Protein AF-A0A931LKS4-F1 (afdb_monomer)

Nearest PDB structures (foldseek):
  7boy-assembly1_u  TM=2.733E-01  e=2.878E-01  Escherichia phage T7
  2i4e-assembly2_B  TM=5.882E-01  e=3.834E+00  Homo sapiens
  7ey9-assembly1_s  TM=2.133E-01  e=4.936E-01  Escherichia phage T7
  2i5x-assembly2_B  TM=4.390E-01  e=3.442E+00  Homo sapiens
  7y1c-assembly1_Y  TM=1.875E-01  e=7.201E-01  Klebsiella phage Kp9

Mean predicted aligned error: 7.75 Å

pLDDT: mean 86.87, std 11.11, range [42.03, 98.0]

Sequence (212 aa):
MKAWLLAASLLLAPWPAAFAIDVGTVQGSLQVDGVTVALTHAFAHLHDNAERLLHRPRELRILLADREVPRDALGGIALPALMRMAREGRVRGLLLRLDADQPTREVLTPLRPPVDPDQPVVVRKISVAHNRVTGEIEYGDRLRFSAPLFSERRVTEDLRGEAARQSVQARVLGSTQGLERIVVRGDRATAIFTGGKWLTLVRETAGWRTDD

Structure (mmCIF, N/CA/C/O backbone):
data_AF-A0A931LKS4-F1
#
_entry.id   AF-A0A931LKS4-F1
#
loop_
_atom_site.group_PDB
_atom_site.id
_atom_site.type_symbol
_atom_site.label_atom_id
_atom_site.label_alt_id
_atom_site.label_comp_id
_atom_site.label_asym_id
_atom_site.label_entity_id
_atom_site.label_seq_id
_atom_site.pdbx_PDB_ins_code
_atom_site.Cartn_x
_atom_site.Cartn_y
_atom_site.Cartn_z
_atom_site.occupancy
_atom_site.B_iso_or_equiv
_atom_site.auth_seq_id
_atom_site.auth_comp_id
_atom_site.auth_asym_id
_atom_site.auth_atom_id
_atom_site.pdbx_PDB_model_num
ATOM 1 N N . MET A 1 1 ? -4.377 -72.029 25.350 1.00 42.03 1 MET A N 1
ATOM 2 C CA . MET A 1 1 ? -4.581 -71.026 24.280 1.00 42.03 1 MET A CA 1
ATOM 3 C C . MET A 1 1 ? -4.404 -69.639 24.886 1.00 42.03 1 MET A C 1
ATOM 5 O O . MET A 1 1 ? -5.199 -69.270 25.736 1.00 42.03 1 MET A O 1
ATOM 9 N N . LYS A 1 2 ? -3.311 -68.932 24.564 1.00 48.41 2 LYS A N 1
ATOM 10 C CA . LYS A 1 2 ? -2.968 -67.607 25.118 1.00 48.41 2 LYS A CA 1
ATOM 11 C C . LYS A 1 2 ? -3.334 -66.528 24.093 1.00 48.41 2 LYS A C 1
ATOM 13 O O . LYS A 1 2 ? -2.739 -66.503 23.021 1.00 48.41 2 LYS A O 1
ATOM 18 N N . ALA A 1 3 ? -4.307 -65.678 24.415 1.00 54.47 3 ALA A N 1
ATOM 19 C CA . ALA A 1 3 ? -4.696 -64.537 23.591 1.00 54.47 3 ALA A CA 1
ATOM 20 C C . ALA A 1 3 ? -3.715 -63.373 23.807 1.00 54.47 3 ALA A C 1
ATOM 22 O O . ALA A 1 3 ? -3.458 -62.971 24.941 1.00 54.47 3 ALA A O 1
ATOM 23 N N . TRP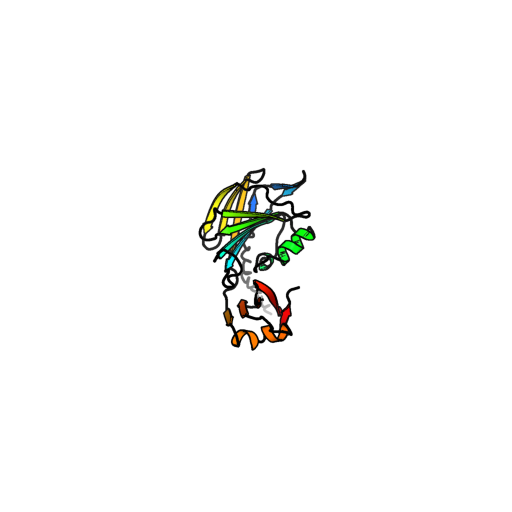 A 1 4 ? -3.141 -62.875 22.714 1.00 58.06 4 TRP A N 1
ATOM 24 C CA . TRP A 1 4 ? -2.249 -61.720 22.683 1.00 58.06 4 TRP A CA 1
ATOM 25 C C . TRP A 1 4 ? -3.064 -60.423 22.787 1.00 58.06 4 TRP A C 1
ATOM 27 O O . TRP A 1 4 ? -3.889 -60.132 21.925 1.00 58.06 4 TRP A O 1
ATOM 37 N N . LEU A 1 5 ? -2.808 -59.636 23.832 1.00 61.53 5 LEU A N 1
ATOM 38 C CA . LEU A 1 5 ? -3.240 -58.244 23.954 1.00 61.53 5 LEU A CA 1
ATOM 39 C C . LEU A 1 5 ? -2.264 -57.365 23.157 1.00 61.53 5 LEU A C 1
ATOM 41 O O . LEU A 1 5 ? -1.180 -57.037 23.633 1.00 61.53 5 LEU A O 1
ATOM 45 N N . LEU A 1 6 ? -2.637 -57.008 21.927 1.00 63.38 6 LEU A N 1
ATOM 46 C CA . LEU A 1 6 ? -1.966 -55.962 21.152 1.00 63.38 6 LEU A CA 1
ATOM 47 C C . LEU A 1 6 ? -2.415 -54.596 21.687 1.00 63.38 6 LEU A C 1
ATOM 49 O O . LEU A 1 6 ? -3.507 -54.120 21.386 1.00 63.38 6 LEU A O 1
ATOM 53 N N . ALA A 1 7 ? -1.565 -53.982 22.508 1.00 58.00 7 ALA A N 1
ATOM 54 C CA . ALA A 1 7 ? -1.703 -52.597 22.934 1.00 58.00 7 ALA A CA 1
ATOM 55 C C . ALA A 1 7 ? -1.403 -51.668 21.744 1.00 58.00 7 ALA A C 1
ATOM 57 O O . ALA A 1 7 ? -0.254 -51.502 21.340 1.00 58.00 7 ALA A O 1
ATOM 58 N N . ALA A 1 8 ? -2.448 -51.078 21.165 1.00 64.06 8 ALA A N 1
ATOM 59 C CA . ALA A 1 8 ? -2.328 -50.034 20.157 1.00 64.06 8 ALA A CA 1
ATOM 60 C C . ALA A 1 8 ? -1.899 -48.719 20.832 1.00 64.06 8 ALA A C 1
ATOM 62 O O . ALA A 1 8 ? -2.725 -47.961 21.339 1.00 64.06 8 ALA A O 1
ATOM 63 N N . SER A 1 9 ? -0.593 -48.455 20.863 1.00 63.75 9 SER A N 1
ATOM 64 C CA . SER A 1 9 ? -0.051 -47.149 21.239 1.00 63.75 9 SER A CA 1
ATOM 65 C C . SER A 1 9 ? -0.384 -46.121 20.154 1.00 63.75 9 SER A C 1
ATOM 67 O O . SER A 1 9 ? 0.304 -46.026 19.139 1.00 63.75 9 SER A O 1
ATOM 69 N N . LEU A 1 10 ? -1.449 -45.345 20.373 1.00 66.75 10 LEU A N 1
ATOM 70 C CA . LEU A 1 10 ? -1.717 -44.111 19.636 1.00 66.75 10 LEU A CA 1
ATOM 71 C C . LEU A 1 10 ? -0.577 -43.116 19.912 1.00 66.75 10 LEU A C 1
ATOM 73 O O . LEU A 1 10 ? -0.487 -42.535 20.993 1.00 66.75 10 LEU A O 1
ATOM 77 N N . LEU A 1 11 ? 0.299 -42.920 18.929 1.00 66.81 11 LEU A N 1
ATOM 78 C CA . LEU A 1 11 ? 1.269 -41.830 18.915 1.00 66.81 11 LEU A CA 1
ATOM 79 C C . LEU A 1 11 ? 0.508 -40.513 18.694 1.00 66.81 11 LEU A C 1
ATOM 81 O O . LEU A 1 11 ? 0.147 -40.171 17.569 1.00 66.81 11 LEU A O 1
ATOM 85 N N . LEU A 1 12 ? 0.245 -39.782 19.778 1.00 64.94 12 LEU A N 1
ATOM 86 C CA . LEU A 1 12 ? -0.205 -38.390 19.745 1.00 64.94 12 LEU A CA 1
ATOM 87 C C . LEU A 1 12 ? 0.939 -37.522 19.202 1.00 64.94 12 LEU A C 1
ATOM 89 O O . LEU A 1 12 ? 1.772 -37.027 19.959 1.00 64.94 12 LEU A O 1
ATOM 93 N N . ALA A 1 13 ? 1.011 -37.367 17.881 1.00 73.62 13 ALA A N 1
ATOM 94 C CA . ALA A 1 13 ? 1.878 -36.364 17.280 1.00 73.62 13 ALA A CA 1
ATOM 95 C C . ALA A 1 13 ? 1.356 -34.969 17.675 1.00 73.62 13 ALA A C 1
ATOM 97 O O . ALA A 1 13 ? 0.165 -34.702 17.481 1.00 73.62 13 ALA A O 1
ATOM 98 N N . PRO A 1 14 ? 2.196 -34.073 18.225 1.00 71.25 14 PRO A N 1
ATOM 99 C CA . PRO A 1 14 ? 1.784 -32.705 18.496 1.00 71.25 14 PRO A CA 1
ATOM 100 C C . PRO A 1 14 ? 1.390 -32.054 17.171 1.00 71.25 14 PRO A C 1
ATOM 102 O O . PRO A 1 14 ? 2.214 -31.912 16.266 1.00 71.25 14 PRO A O 1
ATOM 105 N N . TRP A 1 15 ? 0.116 -31.687 17.038 1.00 72.44 15 TRP A N 1
ATOM 106 C CA . TRP A 1 15 ? -0.312 -30.851 15.927 1.00 72.44 15 TRP A CA 1
ATOM 107 C C . TRP A 1 15 ? 0.456 -29.534 16.013 1.00 72.44 15 TRP A C 1
ATOM 109 O O . TRP A 1 15 ? 0.493 -28.936 17.094 1.00 72.44 15 TRP A O 1
ATOM 119 N N . PRO A 1 16 ? 1.104 -29.087 14.922 1.00 73.25 16 PRO A N 1
ATOM 120 C CA . PRO A 1 16 ? 1.775 -27.802 14.924 1.00 73.25 16 PRO A CA 1
ATOM 121 C C . PRO A 1 16 ? 0.730 -26.754 15.289 1.00 73.25 16 PRO A C 1
ATOM 123 O O . PRO A 1 16 ? -0.265 -26.587 14.582 1.00 73.25 16 PRO A O 1
ATOM 126 N N . ALA A 1 17 ? 0.933 -26.089 16.427 1.00 70.12 17 ALA A N 1
ATOM 127 C CA . ALA A 1 17 ? 0.135 -24.938 16.793 1.00 70.12 17 ALA A CA 1
ATOM 128 C C . ALA A 1 17 ? 0.266 -23.949 15.637 1.00 70.12 17 ALA A C 1
ATOM 130 O O . ALA A 1 17 ? 1.356 -23.438 15.368 1.00 70.12 17 ALA A O 1
ATOM 131 N N . ALA A 1 18 ? -0.825 -23.747 14.901 1.00 69.19 18 ALA A N 1
ATOM 132 C CA . ALA A 1 18 ? -0.888 -22.699 13.909 1.00 69.19 18 ALA A CA 1
ATOM 133 C C . ALA A 1 18 ? -0.634 -21.399 14.671 1.00 69.19 18 ALA A C 1
ATOM 135 O O . ALA A 1 18 ? -1.471 -20.971 15.466 1.00 69.19 18 ALA A O 1
ATOM 136 N N . PHE A 1 19 ? 0.561 -20.829 14.509 1.00 61.91 19 PHE A N 1
ATOM 137 C CA . PHE A 1 19 ? 0.883 -19.529 15.068 1.00 61.91 19 PHE A CA 1
ATOM 138 C C . PHE A 1 19 ? -0.142 -18.560 14.496 1.00 61.91 19 PHE A C 1
ATOM 140 O O . PHE A 1 19 ? -0.101 -18.248 13.305 1.00 61.91 19 PHE A O 1
ATOM 147 N N . ALA A 1 20 ? -1.105 -18.164 15.329 1.00 69.62 20 ALA A N 1
ATOM 148 C CA . ALA A 1 20 ? -2.105 -17.185 14.962 1.00 69.62 20 ALA A CA 1
ATOM 149 C C . ALA A 1 20 ? -1.341 -15.929 14.557 1.00 69.62 20 ALA A C 1
ATOM 151 O O . ALA A 1 20 ? -0.691 -15.284 15.383 1.00 69.62 20 ALA A O 1
ATOM 152 N N . ILE A 1 21 ? -1.334 -15.650 13.255 1.00 72.12 21 ILE A N 1
ATOM 153 C CA . ILE A 1 21 ? -0.723 -14.443 12.731 1.00 72.12 21 ILE A CA 1
ATOM 154 C C . ILE A 1 21 ? -1.513 -13.300 13.357 1.00 72.12 21 ILE A C 1
ATOM 156 O O . ILE A 1 21 ? -2.707 -13.171 13.111 1.00 72.12 21 ILE A O 1
ATOM 160 N N . ASP A 1 22 ? -0.852 -12.521 14.208 1.00 85.00 22 ASP A N 1
ATOM 161 C CA . ASP A 1 22 ? -1.426 -11.335 14.833 1.00 85.00 22 ASP A CA 1
ATOM 162 C C . ASP A 1 22 ? -1.956 -10.406 13.731 1.00 85.00 22 ASP A C 1
ATOM 164 O O . ASP A 1 22 ? -1.183 -9.821 12.968 1.00 85.00 22 ASP A O 1
ATOM 168 N N . VAL A 1 23 ? -3.285 -10.345 13.616 1.00 86.94 23 VAL A N 1
ATOM 169 C CA . VAL A 1 23 ? -4.017 -9.701 12.513 1.00 86.94 23 VAL A CA 1
ATOM 170 C C . VAL A 1 23 ? -3.975 -8.173 12.560 1.00 86.94 23 VAL A C 1
ATOM 172 O O . VAL A 1 23 ? -4.383 -7.521 11.603 1.00 86.94 23 VAL A O 1
ATOM 175 N N . GLY A 1 24 ? -3.439 -7.598 13.638 1.00 96.00 24 GLY A N 1
ATOM 176 C CA . GLY A 1 24 ? -3.502 -6.170 13.903 1.00 96.00 24 GLY A CA 1
ATOM 177 C C . GLY A 1 24 ? -4.912 -5.697 14.260 1.00 96.00 24 GLY A C 1
ATOM 178 O O . GLY A 1 24 ? -5.916 -6.215 13.781 1.00 96.00 24 GLY A O 1
ATOM 179 N N . THR A 1 25 ? -5.001 -4.701 15.133 1.00 97.44 25 THR A N 1
ATOM 180 C CA . THR A 1 25 ? -6.269 -4.271 15.736 1.00 97.44 25 THR A CA 1
ATOM 181 C C . THR A 1 25 ? -6.378 -2.760 15.781 1.00 97.44 25 THR A C 1
ATOM 183 O O . THR A 1 25 ? -5.378 -2.072 16.014 1.00 97.44 25 THR A O 1
ATOM 186 N N . VAL A 1 26 ? -7.606 -2.259 15.664 1.00 97.62 26 VAL A N 1
ATOM 187 C CA . VAL A 1 26 ? -7.964 -0.855 15.901 1.00 97.62 26 VAL A CA 1
ATOM 188 C C . VAL A 1 26 ? -9.013 -0.785 17.005 1.00 97.62 26 VAL A C 1
ATOM 190 O O . VAL A 1 26 ? -9.889 -1.639 17.102 1.00 97.62 26 VAL A O 1
ATOM 193 N N . GLN A 1 27 ? -8.907 0.228 17.856 1.00 97.56 27 GLN A N 1
ATOM 194 C CA . GLN A 1 27 ? -9.924 0.622 18.819 1.00 97.56 27 GLN A CA 1
ATOM 195 C C . GLN A 1 27 ? -10.476 1.978 18.392 1.00 97.56 27 GLN A C 1
ATOM 197 O O . GLN A 1 27 ? -9.745 2.971 18.399 1.00 97.56 27 GLN A O 1
ATOM 202 N N . GLY A 1 28 ? -11.755 1.992 18.024 1.00 95.44 28 GLY A N 1
ATOM 203 C CA . GLY A 1 28 ? -12.509 3.187 17.661 1.00 95.44 28 GLY A CA 1
ATOM 204 C C . GLY A 1 28 ? -13.314 3.008 16.375 1.00 95.44 28 GLY A C 1
ATOM 205 O O . GLY A 1 28 ? -13.365 1.927 15.784 1.00 95.44 28 GLY A O 1
ATOM 206 N N . SER A 1 29 ? -13.971 4.079 15.954 1.00 94.31 29 SER A N 1
ATOM 207 C CA . SER A 1 29 ? -14.825 4.096 14.772 1.00 94.31 29 SER A CA 1
ATOM 208 C C . SER A 1 29 ? -14.577 5.336 13.938 1.00 94.31 29 SER A C 1
ATOM 210 O O . SER A 1 29 ? -14.182 6.379 14.446 1.00 94.31 29 SER A O 1
ATOM 212 N N . LEU A 1 30 ? -14.851 5.209 12.651 1.00 91.06 30 LEU A N 1
ATOM 213 C CA . LEU A 1 30 ? -14.840 6.301 11.703 1.00 91.06 30 LEU A CA 1
ATOM 214 C C . LEU A 1 30 ? -16.274 6.794 11.501 1.00 91.06 30 LEU A C 1
ATOM 216 O O . LEU A 1 30 ? -17.143 5.996 11.155 1.00 91.06 30 LEU A O 1
ATOM 220 N N . GLN A 1 31 ? -16.522 8.089 11.690 1.00 87.75 31 GLN A N 1
ATOM 221 C CA . GLN A 1 31 ? -17.786 8.706 11.287 1.00 87.75 31 GLN A CA 1
ATOM 222 C C . GLN A 1 31 ? -17.698 9.151 9.832 1.00 87.75 31 GLN A C 1
ATOM 224 O O . GLN A 1 31 ? -16.809 9.914 9.458 1.00 87.75 31 GLN A O 1
ATOM 229 N N . VAL A 1 32 ? -18.625 8.670 9.009 1.00 77.50 32 VAL A N 1
ATOM 230 C CA . VAL A 1 32 ? -18.682 8.976 7.580 1.00 77.50 32 VAL A CA 1
ATOM 231 C C . VAL A 1 32 ? -20.120 9.261 7.194 1.00 77.50 32 VAL A C 1
ATOM 233 O O . VAL A 1 32 ? -20.937 8.349 7.210 1.00 77.50 32 VAL A O 1
ATOM 236 N N . ASP A 1 33 ? -20.435 10.505 6.834 1.00 79.44 33 ASP A N 1
ATOM 237 C CA . ASP A 1 33 ? -21.778 10.916 6.395 1.00 79.44 33 ASP A CA 1
ATOM 238 C C . ASP A 1 33 ? -22.895 10.484 7.373 1.00 79.44 33 ASP A C 1
ATOM 240 O O . ASP A 1 33 ? -23.966 10.031 6.977 1.00 79.44 33 ASP A O 1
ATOM 244 N N . GLY A 1 34 ? -22.618 10.564 8.678 1.00 85.38 34 GLY A N 1
ATOM 245 C CA . GLY A 1 34 ? -23.540 10.122 9.732 1.00 85.38 34 GLY A CA 1
ATOM 246 C C . GLY A 1 34 ? -23.618 8.602 9.930 1.00 85.38 34 GLY A C 1
ATOM 247 O O . GLY A 1 34 ? -24.395 8.137 10.762 1.00 85.38 34 GLY A O 1
ATOM 248 N N . VAL A 1 35 ? -22.817 7.820 9.201 1.00 89.44 35 VAL A N 1
ATOM 249 C CA . VAL A 1 35 ? -22.667 6.376 9.383 1.00 89.44 35 VAL A CA 1
ATOM 250 C C . VAL A 1 35 ? -21.410 6.081 10.193 1.00 89.44 35 VAL A C 1
ATOM 252 O O . VAL A 1 35 ? -20.288 6.384 9.783 1.00 89.44 35 VAL A O 1
ATOM 255 N N . THR A 1 36 ? -21.601 5.388 11.313 1.00 93.06 36 THR A N 1
ATOM 256 C CA . THR A 1 36 ? -20.506 4.842 12.114 1.00 93.06 36 THR A CA 1
ATOM 257 C C . THR A 1 36 ? -19.932 3.596 11.439 1.00 93.06 36 THR A C 1
ATOM 259 O O . THR A 1 36 ? -20.608 2.573 11.311 1.00 93.06 36 THR A O 1
ATOM 262 N N . VAL A 1 37 ? -18.660 3.643 11.050 1.00 94.25 37 VAL A N 1
ATOM 263 C CA . VAL A 1 37 ? -17.900 2.495 10.544 1.00 94.25 37 VAL A CA 1
ATOM 264 C C . VAL A 1 37 ? -16.945 2.018 11.635 1.00 94.25 37 VAL A C 1
ATOM 266 O O . VAL A 1 37 ? -15.978 2.699 11.971 1.00 94.25 37 VAL A O 1
ATOM 269 N N . ALA A 1 38 ? -17.198 0.836 12.197 1.00 96.62 38 ALA A N 1
ATOM 270 C CA . ALA A 1 38 ? -16.277 0.219 13.147 1.00 96.62 38 ALA A CA 1
ATOM 271 C C . ALA A 1 38 ? -14.975 -0.176 12.435 1.00 96.62 38 ALA A C 1
ATOM 273 O O . ALA A 1 38 ? -15.007 -0.940 11.469 1.00 96.62 38 ALA A O 1
ATOM 274 N N . LEU A 1 39 ? -13.839 0.332 12.913 1.00 97.31 39 LEU A N 1
ATOM 275 C CA . LEU A 1 39 ? -12.521 -0.058 12.420 1.00 97.31 39 LEU A CA 1
ATOM 276 C C . LEU A 1 39 ? -12.008 -1.183 13.308 1.00 97.31 39 LEU A C 1
ATOM 278 O O . LEU A 1 39 ? -11.881 -1.017 14.518 1.00 97.31 39 LEU A O 1
ATOM 282 N N . THR A 1 40 ? -11.740 -2.337 12.714 1.00 97.50 40 THR A N 1
ATOM 283 C CA . THR A 1 40 ? -11.432 -3.567 13.456 1.00 97.50 40 THR A CA 1
ATOM 284 C C . THR A 1 40 ? -10.058 -4.124 13.105 1.00 97.50 40 THR A C 1
ATOM 286 O O . THR A 1 40 ? -9.450 -4.792 13.938 1.00 97.50 40 THR A O 1
ATOM 289 N N . HIS A 1 41 ? -9.527 -3.789 11.926 1.00 98.00 41 HIS A N 1
ATOM 290 C CA . HIS A 1 41 ? -8.267 -4.319 11.411 1.00 98.00 41 HIS A CA 1
ATOM 291 C C . HIS A 1 41 ? -7.254 -3.202 11.167 1.00 98.00 41 HIS A C 1
ATOM 293 O O . HIS A 1 41 ? -7.613 -2.118 10.698 1.00 98.00 41 HIS A O 1
ATOM 299 N N . ALA A 1 42 ? -5.984 -3.477 11.468 1.00 97.75 42 ALA A N 1
ATOM 300 C CA . ALA A 1 42 ? -4.885 -2.543 11.257 1.00 97.75 42 ALA A CA 1
ATOM 301 C C . ALA A 1 42 ? -3.754 -3.221 10.484 1.00 97.75 42 ALA A C 1
ATOM 303 O O . ALA A 1 42 ? -3.229 -4.241 10.920 1.00 97.75 42 ALA A O 1
ATOM 304 N N . PHE A 1 43 ? -3.319 -2.617 9.384 1.00 97.25 43 PHE A N 1
ATOM 305 C CA . PHE A 1 43 ? -2.217 -3.120 8.568 1.00 97.25 43 PHE A CA 1
ATOM 306 C C . PHE A 1 43 ? -1.166 -2.035 8.403 1.00 97.25 43 PHE A C 1
ATOM 308 O O . PHE A 1 43 ? -1.509 -0.890 8.123 1.00 97.25 43 PHE A O 1
ATOM 315 N N . ALA A 1 44 ? 0.109 -2.388 8.547 1.00 96.94 44 ALA A N 1
ATOM 316 C CA . ALA A 1 44 ? 1.204 -1.487 8.237 1.00 96.94 44 ALA A CA 1
ATOM 317 C C . ALA A 1 44 ? 2.054 -2.076 7.111 1.00 96.94 44 ALA A C 1
ATOM 319 O O . ALA A 1 44 ? 2.428 -3.248 7.139 1.00 96.94 44 ALA A O 1
ATOM 320 N N . HIS A 1 45 ? 2.357 -1.256 6.113 1.00 96.00 45 HIS A N 1
ATOM 321 C CA . HIS A 1 45 ? 3.169 -1.625 4.968 1.00 96.00 45 HIS A CA 1
ATOM 322 C C . HIS A 1 45 ? 4.268 -0.589 4.759 1.00 96.00 45 HIS A C 1
ATOM 324 O O . HIS A 1 45 ? 3.995 0.593 4.561 1.00 96.00 45 HIS A O 1
ATOM 330 N N . LEU A 1 46 ? 5.515 -1.035 4.803 1.00 95.19 46 LEU A N 1
ATOM 331 C CA . LEU A 1 46 ? 6.676 -0.229 4.477 1.00 95.19 46 LEU A CA 1
ATOM 332 C C . LEU A 1 46 ? 7.006 -0.422 2.995 1.00 95.19 46 LEU A C 1
ATOM 334 O O . LEU A 1 46 ? 7.584 -1.440 2.608 1.00 95.19 46 LEU A O 1
ATOM 338 N N . HIS A 1 47 ? 6.632 0.571 2.197 1.00 92.50 47 HIS A N 1
ATOM 339 C CA . HIS A 1 47 ? 6.917 0.640 0.772 1.00 92.50 47 HIS A CA 1
ATOM 340 C C . HIS A 1 47 ? 8.324 1.198 0.540 1.00 92.50 47 HIS A C 1
ATOM 342 O O . HIS A 1 47 ? 8.719 2.215 1.124 1.00 92.50 47 HIS A O 1
ATOM 348 N N . ASP A 1 48 ? 9.075 0.523 -0.321 1.00 89.19 48 ASP A N 1
ATOM 349 C CA . ASP A 1 48 ? 10.419 0.915 -0.729 1.00 89.19 48 ASP A CA 1
ATOM 350 C C . ASP A 1 48 ? 10.328 1.541 -2.120 1.00 89.19 48 ASP A C 1
ATOM 352 O O . ASP A 1 48 ? 10.138 0.830 -3.099 1.00 89.19 48 ASP A O 1
ATOM 356 N N . ASN A 1 49 ? 10.478 2.861 -2.236 1.00 87.12 49 ASN A N 1
ATOM 357 C CA . ASN A 1 49 ? 10.333 3.577 -3.508 1.00 87.12 49 ASN A CA 1
ATOM 358 C C . ASN A 1 49 ? 11.640 3.548 -4.322 1.00 87.12 49 ASN A C 1
ATOM 360 O O . ASN A 1 49 ? 12.148 4.573 -4.790 1.00 87.12 49 ASN A O 1
ATOM 364 N N . ALA A 1 50 ? 12.211 2.361 -4.516 1.00 85.31 50 ALA A N 1
ATOM 365 C CA . ALA A 1 50 ? 13.405 2.186 -5.336 1.00 85.31 50 ALA A CA 1
ATOM 366 C C . ALA A 1 50 ? 13.176 2.646 -6.788 1.00 85.31 50 ALA A C 1
ATOM 368 O O . ALA A 1 50 ? 14.125 3.050 -7.465 1.00 85.31 50 ALA A O 1
ATOM 369 N N . GLU A 1 51 ? 11.929 2.638 -7.264 1.00 80.62 51 GLU A N 1
ATOM 370 C CA . GLU A 1 51 ? 11.479 3.156 -8.557 1.00 80.62 51 GLU A CA 1
ATOM 371 C C . GLU A 1 51 ? 11.681 4.670 -8.695 1.00 80.62 51 GLU A C 1
ATOM 373 O O . GLU A 1 51 ? 11.868 5.143 -9.814 1.00 80.62 51 GLU A O 1
ATOM 378 N N . ARG A 1 52 ? 11.746 5.407 -7.574 1.00 85.06 52 ARG A N 1
ATOM 379 C CA . ARG A 1 52 ? 11.836 6.877 -7.507 1.00 85.06 52 ARG A CA 1
ATOM 380 C C . ARG A 1 52 ? 10.636 7.587 -8.143 1.00 85.06 52 ARG A C 1
ATOM 382 O O . ARG A 1 52 ? 10.783 8.674 -8.693 1.00 85.06 52 ARG A O 1
ATOM 389 N N . LEU A 1 53 ? 9.460 6.966 -8.070 1.00 82.88 53 LEU A N 1
ATOM 390 C CA . LEU A 1 53 ? 8.212 7.526 -8.598 1.00 82.88 53 LEU A CA 1
ATOM 391 C C . LEU A 1 53 ? 7.411 8.285 -7.537 1.00 82.88 53 LEU A C 1
ATOM 393 O O . LEU A 1 53 ? 6.603 9.145 -7.872 1.00 82.88 53 LEU A O 1
ATOM 397 N N . LEU A 1 54 ? 7.665 8.020 -6.255 1.00 82.25 54 LEU A N 1
ATOM 398 C CA . LEU A 1 54 ? 7.165 8.843 -5.155 1.00 82.25 54 LEU A CA 1
ATOM 399 C C . LEU A 1 54 ? 8.201 9.901 -4.750 1.00 82.25 54 LEU A C 1
ATOM 401 O O . LEU A 1 54 ? 9.404 9.716 -4.928 1.00 82.25 54 LEU A O 1
ATOM 405 N N . HIS A 1 55 ? 7.745 10.998 -4.144 1.00 81.06 55 HIS A N 1
ATOM 406 C CA . HIS A 1 55 ? 8.639 12.048 -3.636 1.00 81.06 55 HIS A CA 1
ATOM 407 C C . HIS A 1 55 ? 9.520 11.590 -2.463 1.00 81.06 55 HIS A C 1
ATOM 409 O O . HIS A 1 55 ? 10.548 12.204 -2.192 1.00 81.06 55 HIS A O 1
ATOM 415 N N . ARG A 1 56 ? 9.114 10.533 -1.750 1.00 83.56 56 ARG A N 1
ATOM 416 C CA . ARG A 1 56 ? 9.790 10.030 -0.547 1.00 83.56 56 ARG A CA 1
ATOM 417 C C . ARG A 1 56 ? 10.543 8.738 -0.866 1.00 83.56 56 ARG A C 1
ATOM 419 O O . ARG A 1 56 ? 10.010 7.922 -1.617 1.00 83.56 56 ARG A O 1
ATOM 426 N N . PRO A 1 57 ? 11.744 8.511 -0.307 1.00 85.00 57 PRO A N 1
ATOM 427 C CA . PRO A 1 57 ? 12.514 7.292 -0.566 1.00 85.00 57 PRO A CA 1
ATOM 428 C C . PRO A 1 57 ? 11.842 6.044 0.020 1.00 85.00 57 PRO A C 1
ATOM 430 O O . PRO A 1 57 ? 11.908 4.967 -0.567 1.00 85.00 57 PRO A O 1
ATOM 433 N N . ARG A 1 58 ? 11.169 6.191 1.165 1.00 90.56 58 ARG A N 1
ATOM 434 C CA . ARG A 1 58 ? 10.396 5.141 1.829 1.00 90.56 58 ARG A CA 1
ATOM 435 C C . ARG A 1 58 ? 9.078 5.724 2.301 1.00 90.56 58 ARG A C 1
ATOM 437 O O . ARG A 1 58 ? 9.023 6.859 2.771 1.00 90.56 58 ARG A O 1
ATOM 444 N N . GLU A 1 59 ? 8.020 4.943 2.178 1.00 93.00 59 GLU A N 1
ATOM 445 C CA . GLU A 1 59 ? 6.684 5.352 2.593 1.00 93.00 59 GLU A CA 1
ATOM 446 C C . GLU A 1 59 ? 6.120 4.318 3.560 1.00 93.00 59 GLU A C 1
ATOM 448 O O . GLU A 1 59 ? 6.028 3.134 3.239 1.00 93.00 59 GLU A O 1
ATOM 453 N N . LEU A 1 60 ? 5.740 4.768 4.754 1.00 95.06 60 LEU A N 1
ATOM 454 C CA . LEU A 1 60 ? 4.989 3.950 5.690 1.00 95.06 60 LEU A CA 1
ATOM 455 C C . LEU A 1 60 ? 3.497 4.153 5.425 1.00 95.06 60 LEU A C 1
ATOM 457 O O . LEU A 1 60 ? 2.974 5.260 5.540 1.00 95.06 60 LEU A O 1
ATOM 461 N N . ARG A 1 61 ? 2.812 3.068 5.081 1.00 95.62 61 ARG A N 1
ATOM 462 C CA . ARG A 1 61 ? 1.370 3.031 4.848 1.00 95.62 61 ARG A CA 1
ATOM 463 C C . ARG A 1 61 ? 0.702 2.339 6.015 1.00 95.62 61 ARG A C 1
ATOM 465 O O . ARG A 1 61 ? 1.081 1.220 6.347 1.00 95.62 61 ARG A O 1
ATOM 472 N N . ILE A 1 62 ? -0.290 2.977 6.616 1.00 96.50 62 ILE A N 1
ATOM 473 C CA . ILE A 1 62 ? -1.081 2.389 7.696 1.00 96.50 62 ILE A CA 1
ATOM 474 C C . ILE A 1 62 ? -2.534 2.384 7.246 1.00 96.50 62 ILE A C 1
ATOM 476 O O . ILE A 1 62 ? -3.098 3.434 6.958 1.00 96.50 62 ILE A O 1
ATOM 480 N N . LEU A 1 63 ? -3.128 1.202 7.166 1.00 97.31 63 LEU A N 1
ATOM 481 C CA . LEU A 1 63 ? -4.525 1.011 6.818 1.00 97.31 63 LEU A CA 1
ATOM 482 C C . LEU A 1 63 ? -5.302 0.602 8.063 1.00 97.31 63 LEU A C 1
ATOM 484 O O . LEU A 1 63 ? -5.028 -0.444 8.647 1.00 97.31 63 LEU A O 1
ATOM 488 N N . LEU A 1 64 ? -6.288 1.413 8.430 1.00 97.19 64 LEU A N 1
ATOM 489 C CA . LEU A 1 64 ? -7.277 1.106 9.456 1.00 97.19 64 LEU A CA 1
ATOM 490 C C . LEU A 1 64 ? -8.584 0.769 8.739 1.00 97.19 64 LEU A C 1
ATOM 492 O O . LEU A 1 64 ? -9.147 1.642 8.083 1.00 97.19 64 LEU A O 1
ATOM 496 N N . ALA A 1 65 ? -9.047 -0.476 8.816 1.00 97.19 65 ALA A N 1
ATOM 497 C CA . ALA A 1 65 ? -10.141 -0.975 7.984 1.00 97.19 65 ALA A CA 1
ATOM 498 C C . ALA A 1 65 ? -11.256 -1.649 8.792 1.00 97.19 65 ALA A C 1
ATOM 500 O O . ALA A 1 65 ? -11.043 -2.174 9.888 1.00 97.19 65 ALA A O 1
ATOM 501 N N . ASP A 1 66 ? -12.455 -1.665 8.208 1.00 97.19 66 ASP A N 1
ATOM 502 C CA . ASP A 1 66 ? -13.635 -2.341 8.756 1.00 97.19 66 ASP A CA 1
ATOM 503 C C . ASP A 1 66 ? -13.584 -3.873 8.639 1.00 97.19 66 ASP A C 1
ATOM 505 O O . ASP A 1 66 ? -14.394 -4.571 9.249 1.00 97.19 66 ASP A O 1
ATOM 509 N N . ARG A 1 67 ? -12.632 -4.401 7.864 1.00 97.00 67 ARG A N 1
ATOM 510 C CA . ARG A 1 67 ? -12.463 -5.829 7.587 1.00 97.00 67 ARG A CA 1
ATOM 511 C C . ARG A 1 67 ? -11.031 -6.167 7.182 1.00 97.00 67 ARG A C 1
ATOM 513 O O . ARG A 1 67 ? -10.214 -5.274 6.957 1.00 97.00 67 ARG A O 1
ATOM 520 N N . GLU A 1 68 ? -10.759 -7.459 7.035 1.00 96.44 68 GLU A N 1
ATOM 521 C CA . GLU A 1 68 ? -9.483 -7.943 6.520 1.00 96.44 68 GLU A CA 1
ATOM 522 C C . GLU A 1 68 ? -9.248 -7.511 5.063 1.00 96.44 68 GLU A C 1
ATOM 524 O O . GLU A 1 68 ? -10.150 -7.554 4.223 1.00 96.44 68 GLU A O 1
ATOM 529 N N . VAL A 1 69 ? -8.014 -7.099 4.764 1.00 95.56 69 VAL A N 1
ATOM 530 C CA . VAL A 1 69 ? -7.584 -6.661 3.433 1.00 95.56 69 VAL A CA 1
ATOM 531 C C . VAL A 1 69 ? -6.357 -7.471 3.012 1.00 95.56 69 VAL A C 1
ATOM 533 O O . VAL A 1 69 ? -5.429 -7.616 3.814 1.00 95.56 69 VAL A O 1
ATOM 536 N N . PRO A 1 70 ? -6.308 -7.985 1.766 1.00 94.19 70 PRO A N 1
ATOM 537 C CA . PRO A 1 70 ? -5.124 -8.663 1.252 1.00 94.19 70 PRO A CA 1
ATOM 538 C C . PRO A 1 70 ? -3.876 -7.782 1.375 1.00 94.19 70 PRO A C 1
ATOM 540 O O . PRO A 1 70 ? -3.889 -6.607 1.010 1.00 94.19 70 PRO A O 1
ATOM 543 N N . ARG A 1 71 ? -2.780 -8.337 1.903 1.00 90.56 71 ARG A N 1
ATOM 544 C CA . ARG A 1 71 ? -1.558 -7.564 2.209 1.00 90.56 71 ARG A CA 1
ATOM 545 C C . ARG A 1 71 ? -0.948 -6.900 0.978 1.00 90.56 71 ARG A C 1
ATOM 547 O O . ARG A 1 71 ? -0.372 -5.821 1.072 1.00 90.56 71 ARG A O 1
ATOM 554 N N . ASP A 1 72 ? -1.058 -7.559 -0.164 1.00 89.06 72 ASP A N 1
ATOM 555 C CA . ASP A 1 72 ? -0.574 -7.089 -1.456 1.00 89.06 72 ASP A CA 1
ATOM 556 C C . ASP A 1 72 ? -1.381 -5.904 -2.004 1.00 89.06 72 ASP A C 1
ATOM 558 O O . ASP A 1 72 ? -0.850 -5.148 -2.815 1.00 89.06 72 ASP A O 1
ATOM 562 N N . ALA A 1 73 ? -2.600 -5.663 -1.506 1.00 93.00 73 ALA A N 1
ATOM 563 C CA . ALA A 1 73 ? -3.382 -4.483 -1.872 1.00 93.00 73 ALA A CA 1
ATOM 564 C C . ALA A 1 73 ? -2.724 -3.166 -1.419 1.00 93.00 73 ALA A C 1
ATOM 566 O O . ALA A 1 73 ? -3.002 -2.114 -1.997 1.00 93.00 73 ALA A O 1
ATOM 567 N N . LEU A 1 74 ? -1.839 -3.222 -0.413 1.00 93.00 74 LEU A N 1
ATOM 568 C CA . LEU A 1 74 ? -1.053 -2.084 0.074 1.00 93.00 74 LEU A CA 1
ATOM 569 C C . LEU A 1 74 ? 0.283 -1.887 -0.656 1.00 93.00 74 LEU A C 1
ATOM 571 O O . LEU A 1 74 ? 0.991 -0.928 -0.344 1.00 93.00 74 LEU A O 1
ATOM 575 N N . GLY A 1 75 ? 0.644 -2.765 -1.594 1.00 89.88 75 GLY A N 1
ATOM 576 C CA . GLY A 1 75 ? 1.896 -2.687 -2.351 1.00 89.88 75 GLY A CA 1
ATOM 577 C C . GLY A 1 75 ? 1.818 -1.787 -3.590 1.00 89.88 75 GLY A C 1
ATOM 578 O O . GLY A 1 75 ? 0.738 -1.418 -4.055 1.00 89.88 75 GLY A O 1
ATOM 579 N N . GLY A 1 76 ? 2.981 -1.442 -4.153 1.00 85.56 76 GLY A N 1
ATOM 580 C CA . GLY A 1 76 ? 3.080 -0.706 -5.418 1.00 85.56 76 GLY A CA 1
ATOM 581 C C . GLY A 1 76 ? 2.908 0.814 -5.307 1.00 85.56 76 GLY A C 1
ATOM 582 O O . GLY A 1 76 ? 2.775 1.375 -4.226 1.00 85.56 76 GLY A O 1
ATOM 583 N N . ILE A 1 77 ? 2.937 1.514 -6.440 1.00 81.44 77 ILE A N 1
ATOM 584 C CA . ILE A 1 77 ? 3.177 2.973 -6.485 1.00 81.44 77 ILE A CA 1
ATOM 585 C C . ILE A 1 77 ? 1.883 3.797 -6.383 1.00 81.44 77 ILE A C 1
ATOM 587 O O . ILE A 1 77 ? 1.905 4.928 -5.907 1.00 81.44 77 ILE A O 1
ATOM 591 N N . ALA A 1 78 ? 0.740 3.214 -6.758 1.00 81.12 78 ALA A N 1
ATOM 592 C CA . ALA A 1 78 ? -0.554 3.906 -6.824 1.00 81.12 78 ALA A CA 1
ATOM 593 C C . ALA A 1 78 ? -1.692 3.213 -6.053 1.00 81.12 78 ALA A C 1
ATOM 595 O O . ALA A 1 78 ? -2.840 3.636 -6.155 1.00 81.12 78 ALA A O 1
ATOM 596 N N . LEU A 1 79 ? -1.394 2.141 -5.309 1.00 86.38 79 LEU A N 1
ATOM 597 C CA . LEU A 1 79 ? -2.384 1.368 -4.544 1.00 86.38 79 LEU A 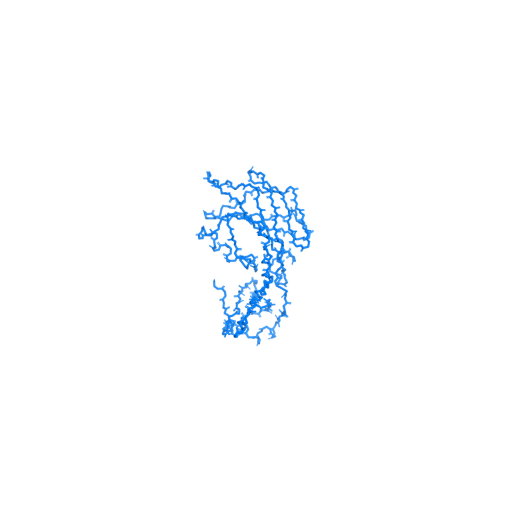CA 1
ATOM 598 C C . LEU A 1 79 ? -3.660 0.989 -5.338 1.00 86.38 79 LEU A C 1
ATOM 600 O O . LEU A 1 79 ? -4.762 1.064 -4.786 1.00 86.38 79 LEU A O 1
ATOM 604 N N . PRO A 1 80 ? -3.565 0.589 -6.625 1.00 83.25 80 PRO A N 1
ATOM 605 C CA . PRO A 1 80 ? -4.743 0.446 -7.481 1.00 83.25 80 PRO A CA 1
ATOM 606 C C . PRO A 1 80 ? -5.736 -0.589 -6.938 1.00 83.25 80 PRO A C 1
ATOM 608 O O . PRO A 1 80 ? -6.942 -0.346 -6.949 1.00 83.25 80 PRO A O 1
ATOM 611 N N . ALA A 1 81 ? -5.238 -1.699 -6.384 1.00 90.06 81 ALA A N 1
ATOM 612 C CA . ALA A 1 81 ? -6.067 -2.743 -5.791 1.00 90.06 81 ALA A CA 1
ATOM 613 C C . ALA A 1 81 ? -6.885 -2.227 -4.594 1.00 90.06 81 ALA A C 1
ATOM 615 O O . ALA A 1 81 ? -8.101 -2.415 -4.563 1.00 90.06 81 ALA A O 1
ATOM 616 N N . LEU A 1 82 ? -6.251 -1.521 -3.651 1.00 92.88 82 LEU A N 1
ATOM 617 C CA . LEU A 1 82 ? -6.943 -0.930 -2.502 1.00 92.88 82 LEU A CA 1
ATOM 618 C C . LEU A 1 82 ? -7.971 0.119 -2.940 1.00 92.88 82 LEU A C 1
ATOM 620 O O . LEU A 1 82 ? -9.099 0.117 -2.450 1.00 92.88 82 LEU A O 1
ATOM 624 N N . MET A 1 83 ? -7.609 0.985 -3.890 1.00 90.12 83 MET A N 1
ATOM 625 C CA . MET A 1 83 ? -8.512 2.022 -4.396 1.00 90.12 83 MET A CA 1
ATOM 626 C C . MET A 1 83 ? -9.719 1.433 -5.131 1.00 90.12 83 MET A C 1
ATOM 628 O O . MET A 1 83 ? -10.836 1.929 -4.973 1.00 90.12 83 MET A O 1
ATOM 632 N N . ARG A 1 84 ? -9.524 0.354 -5.899 1.00 90.25 84 ARG A N 1
ATOM 633 C CA . ARG A 1 84 ? -10.609 -0.408 -6.530 1.00 90.25 84 ARG A CA 1
ATOM 634 C C . ARG A 1 84 ? -11.533 -1.017 -5.475 1.00 90.25 84 ARG A C 1
ATOM 636 O O . ARG A 1 84 ? -12.735 -0.782 -5.535 1.00 90.25 84 ARG A O 1
ATOM 643 N N . MET A 1 85 ? -10.979 -1.687 -4.460 1.00 93.50 85 MET A N 1
ATOM 644 C CA . MET A 1 85 ? -11.767 -2.234 -3.346 1.00 93.50 85 MET A CA 1
ATOM 645 C C . MET A 1 85 ? -12.582 -1.151 -2.627 1.00 93.50 85 MET A C 1
ATOM 647 O O . MET A 1 85 ? -13.744 -1.380 -2.301 1.00 93.50 85 MET A O 1
ATOM 651 N N . ALA A 1 86 ? -11.991 0.021 -2.384 1.00 92.44 86 ALA A N 1
ATOM 652 C CA . ALA A 1 86 ? -12.671 1.132 -1.724 1.00 92.44 86 ALA A CA 1
ATOM 653 C C . ALA A 1 86 ? -13.829 1.666 -2.577 1.00 92.44 86 ALA A C 1
ATOM 655 O O . ALA A 1 86 ? -14.942 1.833 -2.082 1.00 92.44 86 ALA A O 1
ATOM 656 N N . ARG A 1 87 ? -13.593 1.873 -3.880 1.00 90.50 87 ARG A N 1
ATOM 657 C CA . ARG A 1 87 ? -14.611 2.329 -4.839 1.00 90.50 87 ARG A CA 1
ATOM 658 C C . ARG A 1 87 ? -15.780 1.351 -4.955 1.00 90.50 87 ARG A C 1
ATOM 660 O O . ARG A 1 87 ? -16.922 1.782 -5.045 1.00 90.50 87 ARG A O 1
ATOM 667 N N . GLU A 1 88 ? -15.496 0.054 -4.925 1.00 92.94 88 GLU A N 1
ATOM 668 C CA . GLU A 1 88 ? -16.494 -1.023 -4.954 1.00 92.94 88 GLU A CA 1
ATOM 669 C C . GLU A 1 88 ? -17.206 -1.226 -3.600 1.00 92.94 88 GLU A C 1
ATOM 671 O O . GLU A 1 88 ? -18.027 -2.130 -3.467 1.00 92.94 88 GLU A O 1
ATOM 676 N N . GLY A 1 89 ? -16.873 -0.446 -2.562 1.00 92.25 89 GLY A N 1
ATOM 677 C CA . GLY A 1 89 ? -17.425 -0.614 -1.212 1.00 92.25 89 GLY A CA 1
ATOM 678 C C . GLY A 1 89 ? -16.986 -1.910 -0.516 1.00 92.25 89 GLY A C 1
ATOM 679 O O . GLY A 1 89 ? -17.532 -2.289 0.523 1.00 92.25 89 GLY A O 1
ATOM 680 N N . ARG A 1 90 ? -15.986 -2.604 -1.072 1.00 95.44 90 ARG A N 1
ATOM 681 C CA . ARG A 1 90 ? -15.431 -3.847 -0.524 1.00 95.44 90 ARG A CA 1
ATOM 682 C C . ARG A 1 90 ? -14.514 -3.612 0.662 1.00 95.44 90 ARG A C 1
ATOM 684 O O . ARG A 1 90 ? -14.247 -4.568 1.372 1.00 95.44 90 ARG A O 1
ATOM 691 N N . VAL A 1 91 ? -14.052 -2.387 0.885 1.00 95.81 91 VAL A N 1
ATOM 692 C CA . VAL A 1 91 ? -13.347 -1.966 2.100 1.00 95.81 91 VAL A CA 1
ATOM 693 C C . VAL A 1 91 ? -13.782 -0.553 2.458 1.00 95.81 91 VAL A C 1
ATOM 695 O O . VAL A 1 91 ? -13.986 0.273 1.568 1.00 95.81 91 VAL A O 1
ATOM 698 N N . ARG A 1 92 ? -13.914 -0.277 3.755 1.00 95.25 92 ARG A N 1
ATOM 699 C CA . ARG A 1 92 ? -14.049 1.082 4.287 1.00 95.25 92 ARG A CA 1
ATOM 700 C C . ARG A 1 92 ? -12.990 1.304 5.347 1.00 95.25 92 ARG A C 1
ATOM 702 O O . ARG A 1 92 ? -12.670 0.384 6.101 1.00 95.25 92 ARG A O 1
ATOM 709 N N . GLY A 1 93 ? -12.450 2.513 5.413 1.00 95.00 93 GLY A N 1
ATOM 710 C CA . GLY A 1 93 ? -11.396 2.792 6.372 1.00 95.00 93 GLY A CA 1
ATOM 711 C C . GLY A 1 93 ? -10.628 4.075 6.122 1.00 95.00 93 GLY A C 1
ATOM 712 O O . GLY A 1 93 ? -11.061 4.954 5.378 1.00 95.00 93 GLY A O 1
ATOM 713 N N . LEU A 1 94 ? -9.460 4.138 6.748 1.00 93.88 94 LEU A N 1
ATOM 714 C CA . LEU A 1 94 ? -8.502 5.226 6.652 1.00 93.88 94 LEU A CA 1
ATOM 715 C C . LEU A 1 94 ? -7.156 4.681 6.186 1.00 93.88 94 LEU A C 1
ATOM 717 O O . LEU A 1 94 ? -6.619 3.751 6.791 1.00 93.88 94 LEU A O 1
ATOM 721 N N . LEU A 1 95 ? -6.597 5.285 5.142 1.00 94.69 95 LEU A N 1
ATOM 722 C CA . LEU A 1 95 ? -5.220 5.063 4.726 1.00 94.69 95 LEU A CA 1
ATOM 723 C C . LEU A 1 95 ? -4.369 6.269 5.128 1.00 94.69 95 LEU A C 1
ATOM 725 O O . LEU A 1 95 ? -4.590 7.372 4.636 1.00 94.69 95 LEU A O 1
ATOM 729 N N . LEU A 1 96 ? -3.366 6.045 5.971 1.00 93.44 96 LEU A N 1
ATOM 730 C CA . LEU A 1 96 ? -2.345 7.025 6.319 1.00 93.44 96 LEU A CA 1
ATOM 731 C C . LEU A 1 96 ? -1.085 6.741 5.508 1.00 93.44 96 LEU A C 1
ATOM 733 O O . LEU A 1 96 ? -0.597 5.609 5.495 1.00 93.44 96 LEU A O 1
ATOM 737 N N . ARG A 1 97 ? -0.542 7.769 4.856 1.00 92.56 97 ARG A N 1
ATOM 738 C CA . ARG A 1 97 ? 0.720 7.702 4.110 1.00 92.56 97 ARG A CA 1
ATOM 739 C C . ARG A 1 97 ? 1.738 8.656 4.712 1.00 92.56 97 ARG A C 1
ATOM 741 O O . ARG A 1 97 ? 1.643 9.878 4.560 1.00 92.56 97 ARG A O 1
ATOM 748 N N . LEU A 1 98 ? 2.736 8.076 5.356 1.00 92.06 98 LEU A N 1
ATOM 749 C CA . LEU A 1 98 ? 3.727 8.764 6.167 1.00 92.06 98 LEU A CA 1
ATOM 750 C C . LEU A 1 98 ? 5.112 8.633 5.540 1.00 92.06 98 LEU A C 1
ATOM 752 O O . LEU A 1 98 ? 5.413 7.662 4.841 1.00 92.06 98 LEU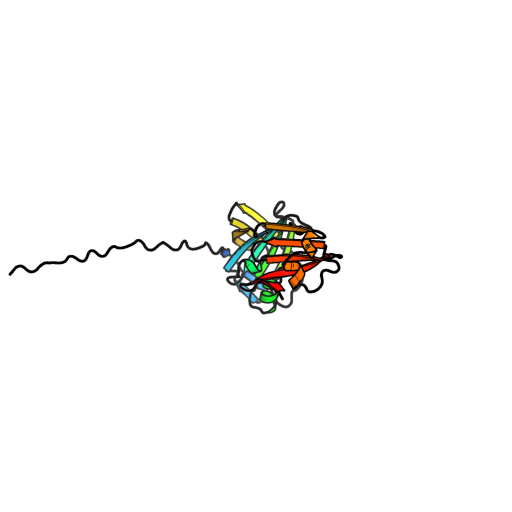 A O 1
ATOM 756 N N . ASP A 1 99 ? 5.972 9.606 5.808 1.00 89.88 99 ASP A N 1
ATOM 757 C CA . ASP A 1 99 ? 7.408 9.404 5.646 1.00 89.88 99 ASP A CA 1
ATOM 758 C C . ASP A 1 99 ? 7.883 8.405 6.714 1.00 89.88 99 ASP A C 1
ATOM 760 O O . ASP A 1 99 ? 7.622 8.590 7.902 1.00 89.88 99 ASP A O 1
ATOM 764 N N . ALA A 1 100 ? 8.528 7.314 6.297 1.00 90.88 100 ALA A N 1
ATOM 765 C CA . ALA A 1 100 ? 8.958 6.271 7.228 1.00 90.88 100 ALA A CA 1
ATOM 766 C C . ALA A 1 100 ? 10.075 6.742 8.177 1.00 90.88 100 ALA A C 1
ATOM 768 O O . ALA A 1 100 ? 10.201 6.200 9.275 1.00 90.88 100 ALA A O 1
ATOM 769 N N . ASP A 1 101 ? 10.862 7.736 7.762 1.00 89.50 101 ASP A N 1
ATOM 770 C CA . ASP A 1 101 ? 11.968 8.287 8.542 1.00 89.50 101 ASP A CA 1
ATOM 771 C C . ASP A 1 101 ? 11.512 9.511 9.368 1.00 89.50 101 ASP A C 1
ATOM 773 O O . ASP A 1 101 ? 12.127 9.848 10.381 1.00 89.50 101 ASP A O 1
ATOM 777 N N . GLN A 1 102 ? 10.402 10.154 8.976 1.00 87.69 102 GLN A N 1
ATOM 778 C CA . GLN A 1 102 ? 9.755 11.263 9.696 1.00 87.69 102 GLN A CA 1
ATOM 779 C C . GLN A 1 102 ? 8.222 11.084 9.746 1.00 87.69 102 GLN A C 1
ATOM 781 O O . GLN A 1 102 ? 7.497 11.771 9.017 1.00 87.69 102 GLN A O 1
ATOM 786 N N . PRO A 1 103 ? 7.689 10.203 10.616 1.00 80.88 103 PRO A N 1
ATOM 787 C CA . PRO A 1 103 ? 6.288 9.760 10.588 1.00 80.88 103 PRO A CA 1
ATOM 788 C C . PRO A 1 103 ? 5.279 10.793 11.124 1.00 80.88 103 PRO A C 1
ATOM 790 O O . PRO A 1 103 ? 4.287 10.429 11.741 1.00 80.88 103 PRO A O 1
ATOM 793 N N . THR A 1 104 ? 5.543 12.082 10.918 1.00 74.62 104 THR A N 1
ATOM 794 C CA . THR A 1 104 ? 4.710 13.218 11.338 1.00 74.62 104 THR A CA 1
ATOM 795 C C . THR A 1 104 ? 4.152 14.023 10.157 1.00 74.62 104 THR A C 1
ATOM 797 O O . THR A 1 104 ? 3.391 14.963 10.370 1.00 74.62 104 THR A O 1
ATOM 800 N N . ARG A 1 105 ? 4.535 13.700 8.908 1.00 65.06 105 ARG A N 1
ATOM 801 C CA . ARG A 1 105 ? 4.042 14.350 7.675 1.00 65.06 105 ARG A CA 1
ATOM 802 C C . ARG A 1 105 ? 3.132 13.415 6.892 1.00 65.06 105 ARG A C 1
ATOM 804 O O . ARG A 1 105 ? 3.581 12.370 6.418 1.00 65.06 105 ARG A O 1
ATOM 811 N N . GLU A 1 106 ? 1.876 13.811 6.709 1.00 69.06 106 GLU A N 1
ATOM 812 C CA . GLU A 1 106 ? 0.809 12.840 6.455 1.00 69.06 106 GLU A CA 1
ATOM 813 C C . GLU A 1 106 ? -0.059 13.227 5.272 1.00 69.06 106 GLU A C 1
ATOM 815 O O . GLU A 1 106 ? -0.446 14.381 5.117 1.00 69.06 106 GLU A O 1
ATOM 820 N N . VAL A 1 107 ? -0.378 12.231 4.450 1.00 78.25 107 VAL A N 1
ATOM 821 C CA . VAL A 1 107 ? -1.544 12.277 3.569 1.00 78.25 107 VAL A CA 1
ATOM 822 C C . VAL A 1 107 ? -2.521 11.246 4.112 1.00 78.25 107 VAL A C 1
ATOM 824 O O . VAL A 1 107 ? -2.186 10.058 4.167 1.00 78.25 107 VAL A O 1
ATOM 827 N N . LEU A 1 108 ? -3.699 11.698 4.542 1.00 82.75 108 LEU A N 1
ATOM 828 C CA . LEU A 1 108 ? -4.810 10.816 4.874 1.00 82.75 108 LEU A CA 1
ATOM 829 C C . LEU A 1 108 ? -5.694 10.655 3.641 1.00 82.75 108 LEU A C 1
ATOM 831 O O . LEU A 1 108 ? -6.059 11.628 2.994 1.00 82.75 108 LEU A O 1
ATOM 835 N N . THR A 1 109 ? -6.097 9.426 3.351 1.00 85.00 109 THR A N 1
ATOM 836 C CA . THR A 1 109 ? -7.122 9.150 2.349 1.00 85.00 109 THR A CA 1
ATOM 837 C C . THR A 1 109 ? -8.233 8.303 2.969 1.00 85.00 109 THR A C 1
ATOM 839 O O . THR A 1 109 ? -8.006 7.127 3.273 1.00 85.00 109 THR A O 1
ATOM 842 N N . PRO A 1 110 ? -9.441 8.864 3.164 1.00 85.81 110 PRO A N 1
ATOM 843 C CA . PRO A 1 110 ? -10.628 8.071 3.454 1.00 85.81 110 PRO A CA 1
ATOM 844 C C . PRO A 1 110 ? -10.913 7.098 2.303 1.00 85.81 110 PRO A C 1
ATOM 846 O O . PRO A 1 110 ? -10.963 7.486 1.136 1.00 85.81 110 PRO A O 1
ATOM 849 N N . LEU A 1 111 ? -11.109 5.820 2.621 1.00 85.69 111 LEU A N 1
ATOM 850 C CA . LEU A 1 111 ? -11.382 4.777 1.632 1.00 85.69 111 LEU A CA 1
ATOM 851 C C . LEU A 1 111 ? -12.889 4.576 1.482 1.00 85.69 111 LEU A C 1
ATOM 853 O O . LEU A 1 111 ? -13.469 3.700 2.124 1.00 85.69 111 LEU A O 1
ATOM 857 N N . ARG A 1 112 ? -13.528 5.414 0.659 1.00 78.38 112 ARG A N 1
ATOM 858 C CA . ARG A 1 112 ? -14.969 5.350 0.377 1.00 78.38 112 ARG A CA 1
ATOM 859 C C . ARG A 1 112 ? -15.348 6.035 -0.943 1.00 78.38 112 ARG A C 1
ATOM 861 O O . ARG A 1 112 ? -14.618 6.915 -1.391 1.00 78.38 112 ARG A O 1
ATOM 868 N N . PRO A 1 113 ? -16.506 5.699 -1.530 1.00 71.56 113 PRO A N 1
ATOM 869 C CA . PRO A 1 113 ? 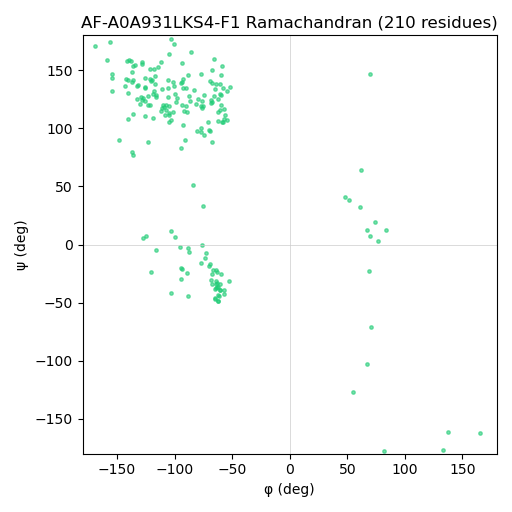-17.143 6.503 -2.565 1.00 71.56 113 PRO A CA 1
ATOM 870 C C . PRO A 1 113 ? -18.187 7.484 -1.968 1.00 71.56 113 PRO A C 1
ATOM 872 O O . PRO A 1 113 ? -18.954 7.072 -1.098 1.00 71.56 113 PRO A O 1
ATOM 875 N N . PRO A 1 114 ? -18.279 8.742 -2.446 1.00 64.19 114 PRO A N 1
A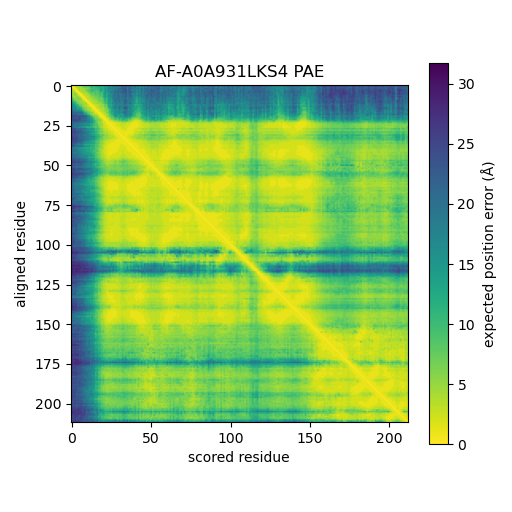TOM 876 C CA . PRO A 1 114 ? -17.241 9.466 -3.180 1.00 64.19 114 PRO A CA 1
ATOM 877 C C . PRO A 1 114 ? -16.037 9.761 -2.267 1.00 64.19 114 PRO A C 1
ATOM 879 O O . PRO A 1 114 ? -16.182 9.908 -1.054 1.00 64.19 114 PRO A O 1
ATOM 882 N N . VAL A 1 115 ? -14.841 9.831 -2.857 1.00 59.53 115 VAL A N 1
ATOM 883 C CA . VAL A 1 115 ? -13.631 10.244 -2.133 1.00 59.53 115 VAL A CA 1
ATOM 884 C C . VAL A 1 115 ? -13.702 11.760 -1.990 1.00 59.53 115 VAL A C 1
ATOM 886 O O . VAL A 1 115 ? -13.390 12.477 -2.937 1.00 59.53 115 VAL A O 1
ATOM 889 N N . ASP A 1 116 ? -14.169 12.236 -0.841 1.00 57.22 116 ASP A N 1
ATOM 890 C CA . ASP A 1 116 ? -14.117 13.659 -0.505 1.00 57.22 116 ASP A CA 1
ATOM 891 C C . ASP A 1 116 ? -12.709 13.981 0.031 1.00 57.22 116 ASP A C 1
ATOM 893 O O . ASP A 1 116 ? -12.266 13.312 0.978 1.00 57.22 116 ASP A O 1
ATOM 897 N N . PRO A 1 117 ? -11.949 14.899 -0.595 1.00 54.25 117 PRO A N 1
ATOM 898 C CA . PRO A 1 117 ? -10.596 15.193 -0.153 1.00 54.25 117 PRO A CA 1
ATOM 899 C C . PRO A 1 117 ? -10.557 15.910 1.206 1.00 54.25 117 PRO A C 1
ATOM 901 O O . PRO A 1 117 ? -11.325 16.824 1.488 1.00 54.25 117 PRO A O 1
ATOM 904 N N . ASP A 1 118 ? -9.568 15.499 2.001 1.00 61.34 118 ASP A N 1
ATOM 905 C CA . ASP A 1 118 ? -8.885 16.284 3.032 1.00 61.34 118 ASP A CA 1
ATOM 906 C C . ASP A 1 118 ? -9.708 16.813 4.214 1.00 61.34 118 ASP A C 1
ATOM 908 O O . ASP A 1 118 ? -9.724 18.006 4.520 1.00 61.34 118 ASP A O 1
ATOM 912 N N . GLN A 1 119 ? -10.250 15.892 5.014 1.00 64.38 119 GLN A N 1
ATOM 913 C CA . GLN A 1 119 ? -10.364 16.190 6.444 1.00 64.38 119 GLN A CA 1
ATOM 914 C C . GLN A 1 119 ? -8.976 16.087 7.103 1.00 64.38 119 GLN A C 1
ATOM 916 O O . GLN A 1 119 ? -8.301 15.064 6.938 1.00 64.38 119 GLN A O 1
ATOM 921 N N . PRO A 1 120 ? -8.541 17.111 7.861 1.00 66.38 120 PRO A N 1
ATOM 922 C CA . PRO A 1 120 ? -7.262 17.072 8.551 1.00 66.38 120 PRO A CA 1
ATOM 923 C C . PRO A 1 120 ? -7.272 15.968 9.611 1.00 66.38 120 PRO A C 1
ATOM 925 O O . PRO A 1 120 ? -8.205 15.852 10.405 1.00 66.38 120 PRO A O 1
ATOM 928 N N . VAL A 1 121 ? -6.205 15.175 9.639 1.00 73.69 121 VAL A N 1
ATOM 929 C CA . VAL A 1 121 ? -5.923 14.226 10.722 1.00 73.69 121 VAL A CA 1
ATOM 930 C C . VAL A 1 121 ? -4.871 14.819 11.617 1.00 73.69 121 VAL A C 1
ATOM 932 O O . VAL A 1 121 ? -3.889 15.391 11.145 1.00 73.69 121 VAL A O 1
ATOM 935 N N . VAL A 1 122 ? -5.053 14.626 12.917 1.00 84.00 122 VAL A N 1
ATOM 936 C CA . VAL A 1 122 ? -4.000 14.898 13.884 1.00 84.00 122 VAL A CA 1
ATOM 937 C C . VAL A 1 122 ? -3.432 13.570 14.348 1.00 84.00 122 VAL A C 1
ATOM 939 O O . VAL A 1 122 ? -4.040 12.855 15.149 1.00 84.00 122 VAL A O 1
ATOM 942 N N . VAL A 1 123 ? -2.236 13.234 13.876 1.00 85.75 123 VAL A N 1
ATOM 943 C CA . VAL A 1 123 ? -1.469 12.147 14.475 1.00 85.75 123 VAL A CA 1
ATOM 944 C C . VAL A 1 123 ? -0.867 12.611 15.786 1.00 85.75 123 VAL A C 1
ATOM 946 O O . VAL A 1 123 ? -0.090 13.562 15.860 1.00 85.75 123 VAL A O 1
ATOM 949 N N . ARG A 1 124 ? -1.265 11.921 16.855 1.00 89.88 124 ARG A N 1
ATOM 950 C CA . ARG A 1 124 ? -0.835 12.218 18.221 1.00 89.88 124 ARG A CA 1
ATOM 951 C C . ARG A 1 124 ? 0.452 11.482 18.552 1.00 89.88 124 ARG A C 1
ATOM 953 O O . ARG A 1 124 ? 1.352 12.047 19.169 1.00 89.88 124 ARG A O 1
ATOM 960 N N . LYS A 1 125 ? 0.525 10.203 18.176 1.00 93.62 125 LYS A N 1
ATOM 961 C CA . LYS A 1 125 ? 1.661 9.333 18.484 1.00 93.62 125 LYS A CA 1
ATOM 962 C C . LYS A 1 125 ? 1.762 8.214 17.465 1.00 93.62 125 LYS A C 1
ATOM 964 O O . LYS A 1 125 ? 0.786 7.510 17.241 1.00 93.62 125 LYS A O 1
ATOM 969 N N . ILE A 1 126 ? 2.959 7.990 16.937 1.00 94.94 126 ILE A N 1
ATOM 970 C CA . ILE A 1 126 ? 3.293 6.803 16.147 1.00 94.94 126 ILE A CA 1
ATOM 971 C C . ILE A 1 126 ? 4.616 6.243 16.657 1.00 94.94 126 ILE A C 1
ATOM 973 O O . ILE A 1 126 ? 5.551 6.988 16.940 1.00 94.94 126 ILE A O 1
ATOM 977 N N . SER A 1 127 ? 4.675 4.924 16.803 1.00 95.38 127 SER A N 1
ATOM 978 C CA . SER A 1 127 ? 5.884 4.178 17.133 1.00 95.38 127 SER A CA 1
ATOM 979 C C . SER A 1 127 ? 6.061 3.050 16.128 1.00 95.38 127 SER A C 1
ATOM 981 O O . SER A 1 127 ? 5.163 2.222 15.952 1.00 95.38 127 SER A O 1
ATOM 983 N N . VAL A 1 128 ? 7.221 3.025 15.478 1.00 95.25 128 VAL A N 1
ATOM 984 C CA . VAL A 1 128 ? 7.590 2.019 14.481 1.00 95.25 128 VAL A CA 1
ATOM 985 C C . VAL A 1 128 ? 8.656 1.115 15.093 1.00 95.25 128 VAL A C 1
ATOM 987 O O . VAL A 1 128 ? 9.778 1.544 15.347 1.00 95.25 128 VAL A O 1
ATOM 990 N N . ALA A 1 129 ? 8.291 -0.137 15.345 1.00 94.88 129 ALA A N 1
ATOM 991 C CA . ALA A 1 129 ? 9.194 -1.203 15.759 1.00 94.88 129 ALA A CA 1
ATOM 992 C C . ALA A 1 129 ? 9.501 -2.133 14.573 1.00 94.88 129 ALA A C 1
ATOM 994 O O . ALA A 1 129 ? 8.944 -1.987 13.486 1.00 94.88 129 ALA A O 1
ATOM 995 N N . HIS A 1 130 ? 10.373 -3.124 14.782 1.00 92.00 130 HIS A N 1
ATOM 996 C CA . HIS A 1 130 ? 10.845 -4.009 13.710 1.00 92.00 130 HIS A CA 1
ATOM 997 C C . HIS A 1 130 ? 9.719 -4.750 12.965 1.00 92.00 130 HIS A C 1
ATOM 999 O O . HIS A 1 130 ? 9.782 -4.902 11.751 1.00 92.00 130 HIS A O 1
ATOM 1005 N N . ASN A 1 131 ? 8.691 -5.201 13.684 1.00 95.44 131 ASN A N 1
ATOM 1006 C CA . ASN A 1 131 ? 7.601 -6.022 13.148 1.00 95.44 131 ASN A CA 1
ATOM 1007 C C . ASN A 1 131 ? 6.209 -5.428 13.403 1.00 95.44 131 ASN A C 1
ATOM 1009 O O . ASN A 1 131 ? 5.202 -6.099 13.169 1.00 95.44 131 ASN A O 1
ATOM 1013 N N . ARG A 1 132 ? 6.130 -4.201 13.927 1.00 96.38 132 ARG A N 1
ATOM 1014 C CA . ARG A 1 132 ? 4.867 -3.621 14.377 1.00 96.38 132 ARG A CA 1
ATOM 1015 C C . ARG A 1 132 ? 4.898 -2.106 14.344 1.00 96.38 132 ARG A C 1
ATOM 1017 O O . ARG A 1 132 ? 5.897 -1.490 14.701 1.00 96.38 132 ARG A O 1
ATOM 1024 N N . VAL A 1 133 ? 3.767 -1.520 13.985 1.00 97.00 133 VAL A N 1
ATOM 1025 C CA . VAL A 1 133 ? 3.500 -0.094 14.139 1.00 97.00 133 VAL A CA 1
ATOM 1026 C C . VAL A 1 133 ? 2.356 0.066 15.118 1.00 97.00 133 VAL A C 1
ATOM 1028 O O . VAL A 1 133 ? 1.315 -0.572 14.978 1.00 97.00 133 VAL A O 1
ATOM 1031 N N . THR A 1 134 ? 2.548 0.906 16.123 1.00 97.69 134 THR A N 1
ATOM 1032 C CA . THR A 1 134 ? 1.474 1.306 17.032 1.00 97.69 134 THR A CA 1
ATOM 1033 C C . THR A 1 134 ? 1.262 2.798 16.924 1.00 97.69 134 THR A C 1
ATOM 1035 O O . THR A 1 134 ? 2.199 3.547 16.633 1.00 97.69 134 THR A O 1
ATOM 1038 N N . GLY A 1 135 ? 0.040 3.246 17.164 1.00 96.31 135 GLY A N 1
ATOM 1039 C CA . GLY A 1 135 ? -0.221 4.668 17.147 1.00 96.31 135 GLY A CA 1
ATOM 1040 C C . GLY A 1 135 ? -1.577 5.065 17.686 1.00 96.31 135 GLY A C 1
ATOM 1041 O O . GLY A 1 135 ? -2.442 4.237 17.976 1.00 96.31 135 GLY A O 1
ATOM 1042 N N . GLU A 1 136 ? -1.712 6.373 17.834 1.00 96.00 136 GLU A N 1
ATOM 1043 C CA . GLU A 1 136 ? -2.927 7.068 18.208 1.00 96.00 136 GLU A CA 1
ATOM 1044 C C . GLU A 1 136 ? -3.125 8.242 17.250 1.00 96.00 136 GLU A C 1
ATOM 1046 O O . GLU A 1 136 ? -2.227 9.077 17.082 1.00 96.00 136 GLU A O 1
ATOM 1051 N N . ILE A 1 137 ? -4.298 8.289 16.624 1.00 93.88 137 ILE A N 1
ATOM 1052 C CA . ILE A 1 137 ? -4.688 9.337 15.678 1.00 93.88 137 ILE A CA 1
ATOM 1053 C C . ILE A 1 137 ? -6.040 9.908 16.085 1.00 93.88 137 ILE A C 1
ATOM 1055 O O . ILE A 1 137 ? -6.817 9.251 16.780 1.00 93.88 137 ILE A O 1
ATOM 1059 N N . GLU A 1 138 ? -6.322 11.125 15.648 1.00 90.81 138 GLU A N 1
ATOM 1060 C CA . GLU A 1 138 ? -7.595 11.792 15.881 1.00 90.81 138 GLU A CA 1
ATOM 1061 C C . GLU A 1 138 ? -8.222 12.179 14.545 1.00 90.81 138 GLU A C 1
ATOM 1063 O O . GLU A 1 138 ? -7.619 12.903 13.748 1.00 90.81 138 GLU A O 1
ATOM 1068 N N . TYR A 1 139 ? -9.420 11.647 14.308 1.00 86.50 139 TYR A N 1
ATOM 1069 C CA . TYR A 1 139 ? -10.237 11.919 13.132 1.00 86.50 139 TYR A CA 1
ATOM 1070 C C . TYR A 1 139 ? -11.710 11.837 13.540 1.00 86.50 139 TYR A C 1
ATOM 1072 O O . TYR A 1 139 ? -12.307 10.759 13.565 1.00 86.50 139 TYR A O 1
ATOM 1080 N N . GLY A 1 140 ? -12.263 12.972 13.967 1.00 86.38 140 GLY A N 1
ATOM 1081 C CA . GLY A 1 140 ? -13.511 13.019 14.731 1.00 86.38 140 GLY A CA 1
ATOM 1082 C C . GLY A 1 140 ? -13.310 12.472 16.146 1.00 86.38 140 GLY A C 1
ATOM 1083 O O . GLY A 1 140 ? -13.250 13.242 17.099 1.00 86.38 140 GLY A O 1
ATOM 1084 N N . ASP A 1 141 ? -13.120 11.157 16.254 1.00 89.44 141 ASP A N 1
ATOM 1085 C CA . ASP A 1 141 ? -12.822 10.447 17.496 1.00 89.44 141 ASP A CA 1
ATOM 1086 C C . ASP A 1 141 ? -11.346 10.026 17.582 1.00 89.44 141 ASP A C 1
ATOM 1088 O O . ASP A 1 141 ? -10.600 9.988 16.595 1.00 89.44 141 ASP A O 1
ATOM 1092 N N . ARG A 1 142 ? -10.915 9.672 18.797 1.00 95.00 142 ARG A N 1
ATOM 1093 C CA . ARG A 1 142 ? -9.592 9.092 19.051 1.00 95.00 142 ARG A CA 1
ATOM 1094 C C . ARG A 1 142 ? -9.568 7.625 18.623 1.00 95.00 142 ARG A C 1
ATOM 1096 O O . ARG A 1 142 ? -10.313 6.805 19.156 1.00 95.00 142 ARG A O 1
ATOM 1103 N N . LEU A 1 143 ? -8.633 7.287 17.742 1.00 96.19 143 LEU A N 1
ATOM 1104 C CA . LEU A 1 143 ? -8.377 5.928 17.276 1.00 96.19 143 LEU A CA 1
ATOM 1105 C C . LEU A 1 143 ? -7.026 5.441 17.797 1.00 96.19 143 LEU A C 1
ATOM 1107 O O . LEU A 1 143 ? -6.020 6.142 17.680 1.00 96.19 143 LEU A O 1
ATOM 1111 N N . ARG A 1 144 ? -6.979 4.219 18.331 1.00 97.88 144 ARG A N 1
ATOM 1112 C CA . ARG A 1 144 ? -5.729 3.547 18.726 1.00 97.88 144 ARG A CA 1
ATOM 1113 C C . ARG A 1 144 ? -5.537 2.294 17.908 1.00 97.88 144 ARG A C 1
ATOM 1115 O O . ARG A 1 144 ? -6.486 1.544 17.719 1.00 97.88 144 ARG A O 1
ATOM 1122 N N . PHE A 1 145 ? -4.320 2.034 17.456 1.00 97.88 145 PHE A N 1
ATOM 1123 C CA . PHE A 1 145 ? -4.061 0.863 16.630 1.00 97.88 145 PHE A CA 1
ATOM 1124 C C . PHE A 1 145 ? -2.731 0.186 16.947 1.00 97.88 145 PHE A C 1
ATOM 1126 O O . PHE A 1 145 ? -1.795 0.780 17.487 1.00 97.88 145 PHE A O 1
ATOM 1133 N N . SER A 1 146 ? -2.673 -1.088 16.574 1.00 97.94 146 SER A N 1
ATOM 1134 C CA . SER A 1 146 ? -1.500 -1.949 16.629 1.00 97.94 146 SER A CA 1
ATOM 1135 C C . SER A 1 146 ? -1.510 -2.805 15.372 1.00 97.94 146 SER A C 1
ATOM 1137 O O . SER A 1 146 ? -2.360 -3.675 15.238 1.00 97.94 146 SER A O 1
ATOM 1139 N N . ALA A 1 147 ? -0.608 -2.532 14.437 1.00 97.56 147 ALA A N 1
ATOM 1140 C CA . ALA A 1 147 ? -0.587 -3.141 13.116 1.00 97.56 147 ALA A CA 1
ATOM 1141 C C . ALA A 1 147 ? 0.714 -3.929 12.909 1.00 97.56 147 ALA A C 1
ATOM 1143 O O . ALA A 1 147 ? 1.789 -3.355 13.118 1.00 97.56 147 ALA A O 1
ATOM 1144 N N . PRO A 1 148 ? 0.675 -5.202 12.479 1.00 96.81 148 PRO A N 1
ATOM 1145 C CA . PRO A 1 148 ? 1.877 -5.882 12.011 1.00 96.81 148 PRO A CA 1
ATOM 1146 C C . PRO A 1 148 ? 2.499 -5.096 10.848 1.00 96.81 148 PRO A C 1
ATOM 1148 O O . PRO A 1 148 ? 1.792 -4.642 9.945 1.00 96.81 148 PRO A O 1
ATOM 1151 N N . LEU A 1 149 ? 3.821 -4.920 10.895 1.00 96.00 149 LEU A N 1
ATOM 1152 C CA . LEU A 1 149 ? 4.580 -4.226 9.861 1.00 96.00 149 LEU A CA 1
ATOM 1153 C C . LEU A 1 149 ? 5.070 -5.226 8.820 1.00 96.00 149 LEU A C 1
ATOM 1155 O O . LEU A 1 149 ? 5.913 -6.077 9.105 1.00 96.00 149 LEU A O 1
ATOM 1159 N N . PHE A 1 150 ? 4.568 -5.086 7.601 1.00 94.31 150 PHE A N 1
ATOM 1160 C CA . PHE A 1 150 ? 5.048 -5.820 6.443 1.00 94.31 150 PHE A CA 1
ATOM 1161 C C . PHE A 1 150 ? 5.977 -4.935 5.626 1.00 94.31 150 PHE A C 1
ATOM 1163 O O . PHE A 1 150 ? 5.666 -3.778 5.362 1.00 94.31 150 PHE A O 1
ATOM 1170 N N . SER A 1 151 ? 7.096 -5.489 5.183 1.00 92.31 151 SER A N 1
ATOM 1171 C CA . SER A 1 151 ? 7.954 -4.823 4.207 1.00 92.31 151 SER A CA 1
ATOM 1172 C C . SER A 1 151 ? 7.565 -5.258 2.807 1.00 92.31 151 SER A C 1
ATOM 1174 O O . SER A 1 151 ? 7.250 -6.430 2.575 1.00 92.31 151 SER A O 1
ATOM 1176 N N . GLU A 1 152 ? 7.622 -4.328 1.862 1.00 86.12 152 GLU A N 1
ATOM 1177 C CA . GLU A 1 152 ? 7.566 -4.689 0.456 1.00 86.12 152 GLU A CA 1
ATOM 1178 C C . GLU A 1 152 ? 8.705 -5.645 0.090 1.00 86.12 152 GLU A C 1
ATOM 1180 O O . GLU A 1 152 ? 9.769 -5.689 0.722 1.00 86.12 152 GLU A O 1
ATOM 1185 N N . ARG A 1 153 ? 8.471 -6.448 -0.949 1.00 87.19 153 ARG A N 1
ATOM 1186 C CA . ARG A 1 153 ? 9.503 -7.335 -1.473 1.00 87.19 153 ARG A CA 1
ATOM 1187 C C . ARG A 1 153 ? 10.686 -6.498 -1.957 1.00 87.19 153 ARG A C 1
ATOM 1189 O O . ARG A 1 153 ? 10.522 -5.462 -2.609 1.00 87.19 153 ARG A O 1
ATOM 1196 N N . ARG A 1 154 ? 11.887 -6.979 -1.641 1.00 87.31 154 ARG A N 1
ATOM 1197 C CA . ARG A 1 154 ? 13.131 -6.346 -2.079 1.00 87.31 154 ARG A CA 1
ATOM 1198 C C . ARG A 1 154 ? 13.188 -6.312 -3.602 1.00 87.31 154 ARG A C 1
ATOM 1200 O O . ARG A 1 154 ? 12.737 -7.252 -4.258 1.00 87.31 154 ARG A O 1
ATOM 1207 N N . VAL A 1 155 ? 13.789 -5.253 -4.135 1.00 88.38 155 VAL A N 1
ATOM 1208 C CA . VAL A 1 155 ? 14.200 -5.223 -5.538 1.00 88.38 155 VAL A CA 1
ATOM 1209 C C . VAL A 1 155 ? 15.178 -6.364 -5.775 1.00 88.38 155 VAL A C 1
ATOM 1211 O O . VAL A 1 155 ? 16.219 -6.440 -5.122 1.00 88.38 155 VAL A O 1
ATOM 1214 N N . THR A 1 156 ? 14.823 -7.261 -6.686 1.00 91.38 156 THR A N 1
ATOM 1215 C CA . THR A 1 156 ? 15.699 -8.345 -7.134 1.00 91.38 156 THR A CA 1
ATOM 1216 C C . THR A 1 156 ? 16.457 -7.949 -8.391 1.00 91.38 156 THR A C 1
ATOM 1218 O O . THR A 1 156 ? 17.582 -8.395 -8.579 1.00 91.38 156 THR A O 1
ATOM 1221 N N . GLU A 1 157 ? 15.869 -7.088 -9.228 1.00 92.50 157 GLU A N 1
ATOM 1222 C CA . GLU A 1 157 ? 16.500 -6.583 -10.449 1.00 92.50 157 GLU A CA 1
ATOM 1223 C C . GLU A 1 157 ? 16.116 -5.113 -10.682 1.00 92.50 157 GLU A C 1
ATOM 1225 O O . GLU A 1 157 ? 14.954 -4.733 -10.538 1.00 92.50 157 GLU A O 1
ATOM 1230 N N . ASP A 1 158 ? 17.094 -4.290 -11.061 1.00 93.69 158 ASP A N 1
ATOM 1231 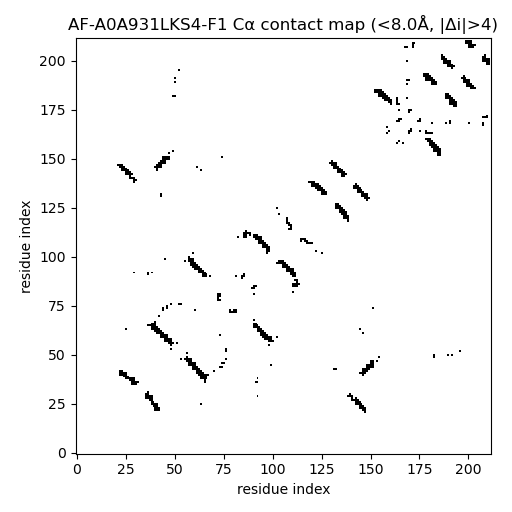C CA . ASP A 1 158 ? 16.912 -2.900 -11.495 1.00 93.69 158 ASP A CA 1
ATOM 1232 C C . ASP A 1 158 ? 17.511 -2.755 -12.900 1.00 93.69 158 ASP A C 1
ATOM 1234 O O . ASP A 1 158 ? 18.698 -2.466 -13.067 1.00 93.69 158 ASP A O 1
ATOM 1238 N N . LEU A 1 159 ? 16.696 -3.030 -13.917 1.00 92.69 159 LEU A N 1
ATOM 1239 C CA . LEU A 1 159 ? 17.108 -3.025 -15.316 1.00 92.69 159 LEU A CA 1
ATOM 1240 C C . LEU A 1 159 ? 16.908 -1.631 -15.910 1.00 92.69 159 LEU A C 1
ATOM 1242 O O . LEU A 1 159 ? 15.850 -1.024 -15.744 1.00 92.69 159 LEU A O 1
ATOM 1246 N N . ARG A 1 160 ? 17.898 -1.123 -16.650 1.00 93.81 160 ARG A N 1
ATOM 1247 C CA . ARG A 1 160 ? 17.868 0.224 -17.249 1.00 93.81 160 ARG A CA 1
ATOM 1248 C C . ARG A 1 160 ? 18.329 0.215 -18.696 1.00 93.81 160 ARG A C 1
ATOM 1250 O O . ARG A 1 160 ? 19.120 -0.642 -19.087 1.00 93.81 160 ARG A O 1
ATOM 1257 N N . GLY A 1 161 ? 17.860 1.193 -19.470 1.00 92.06 161 GLY A N 1
ATOM 1258 C CA . GLY A 1 161 ? 18.286 1.390 -20.855 1.00 92.06 161 GLY A CA 1
ATOM 1259 C C . GLY A 1 161 ? 18.091 0.125 -21.689 1.00 92.06 161 GLY A C 1
ATOM 1260 O O . GLY A 1 161 ? 17.008 -0.457 -21.702 1.00 92.06 161 GLY A O 1
ATOM 1261 N N . GLU A 1 162 ? 19.150 -0.325 -22.358 1.00 90.44 162 GLU A N 1
ATOM 1262 C CA . GLU A 1 162 ? 19.077 -1.494 -23.238 1.00 90.44 162 GLU A CA 1
ATOM 1263 C C . GLU A 1 162 ? 18.751 -2.793 -22.485 1.00 90.44 162 GLU A C 1
ATOM 1265 O O . GLU A 1 162 ? 17.938 -3.586 -22.954 1.00 90.44 162 GLU A O 1
ATOM 1270 N N . ALA A 1 163 ? 19.276 -2.974 -21.268 1.00 91.56 163 ALA A N 1
ATOM 1271 C CA . ALA A 1 163 ? 18.953 -4.141 -20.446 1.00 91.56 163 ALA A CA 1
ATOM 1272 C C . ALA A 1 163 ? 17.455 -4.201 -20.096 1.00 91.56 163 ALA A C 1
ATOM 1274 O O . ALA A 1 163 ? 16.860 -5.277 -20.091 1.00 91.56 163 ALA A O 1
ATOM 1275 N N . ALA A 1 164 ? 16.819 -3.045 -19.859 1.00 92.25 164 ALA A N 1
ATOM 1276 C CA . ALA A 1 164 ? 15.372 -2.984 -19.653 1.00 92.25 164 ALA A CA 1
ATOM 1277 C C . ALA A 1 164 ? 14.614 -3.388 -20.926 1.00 92.25 164 ALA A C 1
ATOM 1279 O O . ALA A 1 164 ? 13.710 -4.218 -20.858 1.00 92.25 164 ALA A O 1
ATOM 1280 N N . ARG A 1 165 ? 15.010 -2.853 -22.089 1.00 90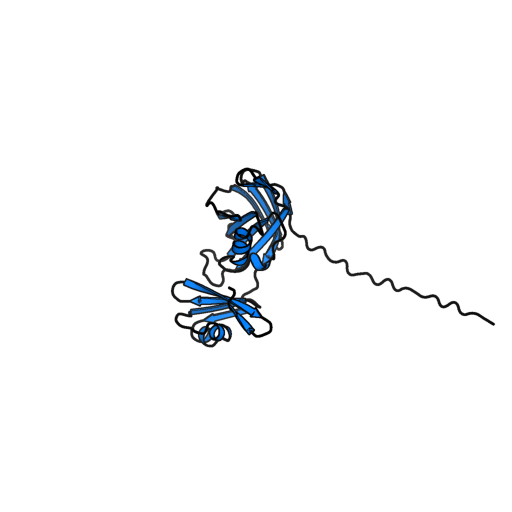.12 165 ARG A N 1
ATOM 1281 C CA . ARG A 1 165 ? 14.361 -3.115 -23.388 1.00 90.12 165 ARG A CA 1
ATOM 1282 C C . ARG A 1 165 ? 14.462 -4.571 -23.838 1.00 90.12 165 ARG A C 1
ATOM 1284 O O . ARG A 1 165 ? 13.545 -5.065 -24.484 1.00 90.12 165 ARG A O 1
ATOM 1291 N N . GLN A 1 166 ? 15.538 -5.262 -23.472 1.00 92.12 166 GLN A N 1
AT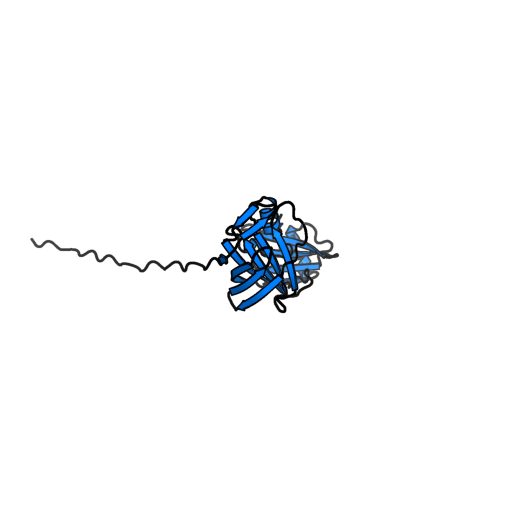OM 1292 C CA . GLN A 1 166 ? 15.765 -6.664 -23.839 1.00 92.12 166 GLN A CA 1
ATOM 1293 C C . GLN A 1 166 ? 15.139 -7.676 -22.861 1.00 92.12 166 GLN A C 1
ATOM 1295 O O . GLN A 1 166 ? 15.150 -8.882 -23.131 1.00 92.12 166 GLN A O 1
ATOM 1300 N N . SER A 1 167 ? 14.583 -7.205 -21.740 1.00 89.94 167 SER A N 1
ATOM 1301 C CA . SER A 1 167 ? 14.010 -8.053 -20.689 1.00 89.94 167 SER A CA 1
ATOM 1302 C C . SER A 1 167 ? 12.763 -8.831 -21.137 1.00 89.94 167 SER A C 1
ATOM 1304 O O . SER A 1 167 ? 12.072 -8.467 -22.090 1.00 89.94 167 SER A O 1
ATOM 1306 N N . VAL A 1 168 ? 12.430 -9.908 -20.414 1.00 91.00 168 VAL A N 1
ATOM 1307 C CA . VAL A 1 168 ? 11.197 -10.684 -20.659 1.00 91.00 168 VAL A CA 1
ATOM 1308 C C . VAL A 1 168 ? 9.957 -9.819 -20.412 1.00 91.00 168 VAL A C 1
ATOM 1310 O O . VAL A 1 168 ? 8.981 -9.903 -21.149 1.00 91.00 168 VAL A O 1
ATOM 1313 N N . GLN A 1 169 ? 10.026 -8.949 -19.409 1.00 92.81 169 GLN A N 1
ATOM 1314 C CA . GLN A 1 169 ? 8.993 -7.997 -19.024 1.00 92.81 169 GLN A CA 1
ATOM 1315 C C . GLN A 1 169 ? 8.705 -7.005 -20.157 1.00 92.81 169 GLN A C 1
ATOM 1317 O O . GLN A 1 169 ? 7.548 -6.771 -20.492 1.00 92.81 169 GLN A O 1
ATOM 1322 N N . ALA A 1 170 ? 9.747 -6.481 -20.807 1.00 89.31 170 ALA A N 1
ATOM 1323 C CA . ALA A 1 170 ? 9.600 -5.573 -21.940 1.00 89.31 170 ALA A CA 1
ATOM 1324 C C . ALA A 1 170 ? 8.903 -6.219 -23.148 1.00 89.31 170 ALA A C 1
ATOM 1326 O O . ALA A 1 170 ? 8.130 -5.550 -23.831 1.00 89.31 170 ALA A O 1
ATOM 1327 N N . ARG A 1 171 ? 9.104 -7.524 -23.383 1.00 90.06 171 ARG A N 1
ATOM 1328 C CA . ARG A 1 171 ? 8.418 -8.250 -24.470 1.00 90.06 171 ARG A CA 1
ATOM 1329 C C . ARG A 1 171 ? 6.905 -8.308 -24.269 1.00 90.06 171 ARG A C 1
ATOM 1331 O O . ARG A 1 171 ? 6.170 -8.247 -25.248 1.00 90.06 171 ARG A O 1
ATOM 1338 N N . VAL A 1 172 ? 6.443 -8.389 -23.020 1.00 88.69 172 VAL A N 1
ATOM 1339 C CA . VAL A 1 172 ? 5.008 -8.413 -22.686 1.00 88.69 172 VAL A CA 1
ATOM 1340 C C . VAL A 1 172 ? 4.332 -7.076 -22.978 1.00 88.69 172 VAL A C 1
ATOM 1342 O O . VAL A 1 172 ? 3.167 -7.056 -23.356 1.00 88.69 172 VAL A O 1
ATOM 1345 N N . LEU A 1 173 ? 5.066 -5.966 -22.876 1.00 88.88 173 LEU A N 1
ATOM 1346 C CA . LEU A 1 173 ? 4.528 -4.630 -23.141 1.00 88.88 173 LEU A CA 1
ATOM 1347 C C . LEU A 1 173 ? 4.206 -4.396 -24.626 1.00 88.88 173 LEU A C 1
ATOM 1349 O O . LEU A 1 173 ? 3.509 -3.437 -24.946 1.00 88.88 173 LEU A O 1
ATOM 1353 N N . GLY A 1 174 ? 4.731 -5.217 -25.545 1.00 81.19 174 GLY A N 1
ATOM 1354 C CA . GLY A 1 174 ? 4.519 -5.098 -26.996 1.00 81.19 174 GLY A CA 1
ATOM 1355 C C . GLY A 1 174 ? 5.170 -3.870 -27.655 1.00 81.19 174 GLY A C 1
ATOM 1356 O O . GLY A 1 174 ? 5.467 -3.900 -28.845 1.00 81.19 174 GLY A O 1
ATOM 1357 N N . SER A 1 175 ? 5.456 -2.814 -26.888 1.00 78.81 175 SER A N 1
ATOM 1358 C CA . SER A 1 175 ? 6.229 -1.639 -27.285 1.00 78.81 175 SER A CA 1
ATOM 1359 C C . SER A 1 175 ? 7.139 -1.187 -26.144 1.00 78.81 175 SER A C 1
ATOM 1361 O O . SER A 1 175 ? 6.702 -1.004 -25.009 1.00 78.81 175 SER A O 1
ATOM 1363 N N . THR A 1 176 ? 8.417 -0.968 -26.456 1.00 87.38 176 THR A N 1
ATOM 1364 C CA . THR A 1 176 ? 9.420 -0.430 -25.521 1.00 87.38 176 THR A CA 1
ATOM 1365 C C . THR A 1 176 ? 9.722 1.043 -25.787 1.00 87.38 176 THR A C 1
ATOM 1367 O O . THR A 1 176 ? 10.723 1.570 -25.294 1.00 87.38 176 THR A O 1
ATOM 1370 N N . GLN A 1 177 ? 8.916 1.717 -26.615 1.00 91.19 177 GLN A N 1
ATOM 1371 C CA . GLN A 1 177 ? 9.130 3.127 -26.919 1.00 91.19 177 GLN A CA 1
ATOM 1372 C C . GLN A 1 177 ? 8.997 3.953 -25.639 1.00 91.19 177 GLN A C 1
ATOM 1374 O O . GLN A 1 177 ? 7.999 3.879 -24.929 1.00 91.19 177 GLN A O 1
ATOM 1379 N N . GLY A 1 178 ? 10.038 4.729 -25.339 1.00 90.75 178 GLY A N 1
ATOM 1380 C CA . GLY A 1 178 ? 10.112 5.494 -24.101 1.00 90.75 178 GLY A CA 1
ATOM 1381 C C . GLY A 1 178 ? 10.302 4.637 -22.849 1.00 90.75 178 GLY A C 1
ATOM 1382 O O . GLY A 1 178 ? 10.247 5.195 -21.770 1.00 90.75 178 GLY A O 1
ATOM 1383 N N . LEU A 1 179 ? 10.531 3.321 -22.934 1.00 94.56 179 LEU A N 1
ATOM 1384 C CA . LEU A 1 179 ? 10.875 2.521 -21.756 1.00 94.56 179 LEU A CA 1
ATOM 1385 C C . LEU A 1 179 ? 12.271 2.919 -21.256 1.00 94.56 179 LEU A C 1
ATOM 1387 O O . LEU A 1 179 ? 13.260 2.806 -21.990 1.00 94.56 179 LEU A O 1
ATOM 1391 N N . GLU A 1 180 ? 12.346 3.350 -20.001 1.00 93.50 180 GLU A N 1
ATOM 1392 C CA . GLU A 1 180 ? 13.584 3.806 -19.362 1.00 93.50 180 GLU A CA 1
ATOM 1393 C C . GLU A 1 180 ? 14.150 2.756 -18.408 1.00 93.50 180 GLU A C 1
ATOM 1395 O O . GLU A 1 180 ? 15.366 2.530 -18.362 1.00 93.50 180 GLU A O 1
ATOM 1400 N N . ARG A 1 181 ? 13.267 2.120 -17.634 1.00 94.38 181 ARG A N 1
ATOM 1401 C CA . ARG A 1 181 ? 13.648 1.280 -16.500 1.00 94.38 181 ARG A CA 1
ATOM 1402 C C . ARG A 1 181 ? 12.584 0.233 -16.198 1.00 94.38 181 ARG A C 1
ATOM 1404 O O . ARG A 1 181 ? 11.395 0.495 -16.345 1.00 94.38 181 ARG A O 1
ATOM 1411 N N . ILE A 1 182 ? 13.016 -0.936 -15.738 1.00 92.50 182 ILE A N 1
ATOM 1412 C CA . ILE A 1 182 ? 12.154 -1.974 -15.175 1.00 92.50 182 ILE A CA 1
ATOM 1413 C C . ILE A 1 182 ? 12.707 -2.360 -13.808 1.00 92.50 182 ILE A C 1
ATOM 1415 O O . ILE A 1 182 ? 13.876 -2.715 -13.686 1.00 92.50 182 ILE A O 1
ATOM 1419 N N . VAL A 1 183 ? 11.860 -2.302 -12.785 1.00 92.81 183 VAL A N 1
ATOM 1420 C CA . VAL A 1 183 ? 12.204 -2.718 -11.421 1.00 92.81 183 VAL A CA 1
ATOM 1421 C C . VAL A 1 183 ? 11.438 -3.988 -11.094 1.00 92.81 183 VAL A C 1
ATOM 1423 O O . VAL A 1 183 ? 10.213 -3.984 -11.137 1.00 92.81 183 VAL A O 1
ATOM 1426 N N . VAL A 1 184 ? 12.141 -5.076 -10.783 1.00 92.12 184 VAL A N 1
ATOM 1427 C CA . VAL A 1 184 ? 11.551 -6.393 -10.500 1.00 92.12 184 VAL A CA 1
ATOM 1428 C C . VAL A 1 184 ? 11.602 -6.683 -9.002 1.00 92.12 184 VAL A C 1
ATOM 1430 O O . VAL A 1 184 ? 12.627 -6.478 -8.350 1.00 92.12 184 VAL A O 1
ATOM 1433 N N . ARG A 1 185 ? 10.488 -7.185 -8.462 1.00 90.31 185 ARG A N 1
ATOM 1434 C CA . ARG A 1 185 ? 10.271 -7.515 -7.048 1.00 90.31 185 ARG A CA 1
ATOM 1435 C C . ARG A 1 185 ? 9.550 -8.858 -6.919 1.00 90.31 185 ARG A C 1
ATOM 1437 O O . ARG A 1 185 ? 8.340 -8.927 -6.699 1.00 90.31 185 ARG A O 1
ATOM 1444 N N . GLY A 1 186 ? 10.293 -9.954 -7.046 1.00 89.75 186 GLY A N 1
ATOM 1445 C CA . GLY A 1 186 ? 9.726 -11.304 -6.964 1.00 89.75 186 GLY A CA 1
ATOM 1446 C C . GLY A 1 186 ? 8.791 -11.625 -8.137 1.00 89.75 186 GLY A C 1
ATOM 1447 O O . GLY A 1 186 ? 9.259 -11.929 -9.228 1.00 89.75 186 GLY A O 1
ATOM 1448 N N . ASP A 1 187 ? 7.476 -11.589 -7.907 1.00 90.69 187 ASP A N 1
ATOM 1449 C CA . ASP A 1 187 ? 6.429 -11.852 -8.907 1.00 90.69 187 ASP A CA 1
ATOM 1450 C C . ASP A 1 187 ? 5.810 -10.568 -9.474 1.00 90.69 187 ASP A C 1
ATOM 1452 O O . ASP A 1 187 ? 4.851 -10.644 -10.230 1.00 90.69 187 ASP A O 1
ATOM 1456 N N . ARG A 1 188 ? 6.338 -9.387 -9.140 1.00 91.06 188 ARG A N 1
ATOM 1457 C CA . ARG A 1 188 ? 5.904 -8.111 -9.718 1.00 91.06 188 ARG A CA 1
ATOM 1458 C C . ARG A 1 188 ? 7.053 -7.397 -10.406 1.00 91.06 188 ARG A C 1
ATOM 1460 O O . ARG A 1 188 ? 8.208 -7.554 -10.014 1.00 91.06 188 ARG A O 1
ATOM 1467 N N . ALA A 1 189 ? 6.736 -6.601 -11.417 1.00 91.88 189 ALA A N 1
ATOM 1468 C CA . ALA A 1 189 ? 7.681 -5.681 -12.025 1.00 91.88 189 ALA A CA 1
ATOM 1469 C C . ALA A 1 189 ? 7.001 -4.355 -12.363 1.00 91.88 189 ALA A C 1
ATOM 1471 O O . ALA A 1 189 ? 5.863 -4.342 -12.817 1.00 91.88 189 ALA A O 1
ATOM 1472 N N . THR A 1 190 ? 7.703 -3.246 -12.170 1.00 92.31 190 THR A N 1
ATOM 1473 C CA . THR A 1 190 ? 7.242 -1.915 -12.569 1.00 92.31 190 THR A CA 1
ATOM 1474 C C . THR A 1 190 ? 8.045 -1.468 -13.778 1.00 92.31 190 THR A C 1
ATOM 1476 O O . THR A 1 190 ? 9.258 -1.275 -13.675 1.00 92.31 190 THR A O 1
ATOM 1479 N N . ALA A 1 191 ? 7.377 -1.288 -14.913 1.00 92.75 191 ALA A N 1
ATOM 1480 C CA . ALA A 1 191 ? 7.942 -0.651 -16.093 1.00 92.75 191 ALA A CA 1
ATOM 1481 C C . ALA A 1 191 ? 7.743 0.863 -16.003 1.00 92.75 191 ALA A C 1
ATOM 1483 O O . ALA A 1 191 ? 6.629 1.330 -15.777 1.00 92.75 191 ALA A O 1
ATOM 1484 N N . ILE A 1 192 ? 8.822 1.624 -16.171 1.00 92.56 192 ILE A N 1
ATOM 1485 C CA . ILE A 1 192 ? 8.848 3.083 -16.071 1.00 92.56 192 ILE A CA 1
ATOM 1486 C C . ILE A 1 192 ? 9.211 3.649 -17.437 1.00 92.56 192 ILE A C 1
ATOM 1488 O O . ILE A 1 192 ? 10.230 3.275 -18.030 1.00 92.56 192 ILE A O 1
ATOM 1492 N N . PHE A 1 193 ? 8.374 4.559 -17.917 1.00 93.88 193 PHE A N 1
ATOM 1493 C CA . PHE A 1 193 ? 8.502 5.197 -19.214 1.00 93.88 193 PHE A CA 1
ATOM 1494 C C . PHE A 1 193 ? 8.852 6.681 -19.074 1.00 93.88 193 PHE A C 1
ATOM 1496 O O . PHE A 1 193 ? 8.523 7.332 -18.077 1.00 93.88 193 PHE A O 1
ATOM 1503 N N . THR A 1 194 ? 9.447 7.237 -20.124 1.00 91.44 194 THR A N 1
ATOM 1504 C CA . THR A 1 194 ? 9.734 8.660 -20.269 1.00 91.44 194 THR A CA 1
ATOM 1505 C C . THR A 1 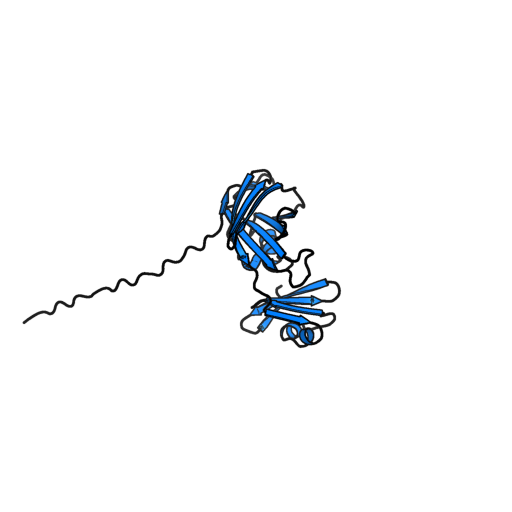194 ? 8.487 9.498 -20.022 1.00 91.44 194 THR A C 1
ATOM 1507 O O . THR A 1 194 ? 7.390 9.186 -20.491 1.00 91.44 194 THR A O 1
ATOM 1510 N N . GLY A 1 195 ? 8.661 10.578 -19.260 1.00 89.25 195 GLY A N 1
ATOM 1511 C CA . GLY A 1 195 ? 7.556 11.417 -18.794 1.00 89.25 195 GLY A CA 1
ATOM 1512 C C . GLY A 1 195 ? 6.870 10.892 -17.530 1.00 89.25 195 GLY A C 1
ATOM 1513 O O . GLY A 1 195 ? 5.799 11.382 -17.184 1.00 89.25 195 GLY A O 1
ATOM 1514 N N . GLY A 1 196 ? 7.466 9.912 -16.843 1.00 85.88 196 GLY A N 1
ATOM 1515 C CA . GLY A 1 196 ? 7.008 9.452 -15.533 1.00 85.88 196 GLY A CA 1
ATOM 1516 C C . GLY A 1 196 ? 5.740 8.608 -15.581 1.00 85.88 196 GLY A C 1
ATOM 1517 O O . GLY A 1 196 ? 5.073 8.480 -14.563 1.00 85.88 196 GLY A O 1
ATOM 1518 N N . LYS A 1 197 ? 5.386 8.037 -16.737 1.00 89.94 197 LYS A N 1
ATOM 1519 C CA . LYS A 1 197 ? 4.330 7.020 -16.819 1.00 89.94 197 LYS A CA 1
ATOM 1520 C C . LYS A 1 197 ? 4.885 5.689 -16.327 1.00 89.94 197 LYS A C 1
ATOM 1522 O O . LYS A 1 197 ? 6.050 5.380 -16.566 1.00 89.94 197 LYS A O 1
ATOM 1527 N N . TRP A 1 198 ? 4.053 4.878 -15.689 1.00 92.00 198 TRP A N 1
ATOM 1528 C CA . TRP A 1 198 ? 4.438 3.532 -15.278 1.00 92.00 198 TRP A CA 1
ATOM 1529 C C . TRP A 1 198 ? 3.328 2.527 -15.540 1.00 92.00 198 TRP A C 1
ATOM 1531 O O . TRP A 1 198 ? 2.155 2.888 -15.639 1.00 92.00 198 TRP A O 1
ATOM 1541 N N . LEU A 1 199 ? 3.719 1.261 -15.638 1.00 91.69 199 LEU A N 1
ATOM 1542 C CA . LEU A 1 199 ? 2.814 0.126 -15.706 1.00 91.69 199 LEU A CA 1
ATOM 1543 C C . LEU A 1 199 ? 3.339 -1.001 -14.815 1.00 91.69 199 LEU A C 1
ATOM 1545 O O . LEU A 1 199 ? 4.544 -1.254 -14.763 1.00 91.69 199 LEU A O 1
ATOM 1549 N N . THR A 1 200 ? 2.429 -1.666 -14.112 1.00 90.88 200 THR A N 1
ATOM 1550 C CA . THR A 1 200 ? 2.746 -2.818 -13.270 1.00 90.88 200 THR A CA 1
ATOM 1551 C C . THR A 1 200 ? 2.525 -4.104 -14.057 1.00 90.88 200 THR A C 1
ATOM 1553 O O . THR A 1 200 ? 1.552 -4.243 -14.795 1.00 90.88 200 THR A O 1
ATOM 1556 N N . LEU A 1 201 ? 3.441 -5.048 -13.888 1.00 91.69 201 LEU A N 1
ATOM 1557 C CA . LEU A 1 201 ? 3.380 -6.400 -14.411 1.00 91.69 201 LEU A CA 1
ATOM 1558 C C . LEU A 1 201 ? 3.336 -7.389 -13.243 1.00 91.69 201 LEU A C 1
ATOM 1560 O O . LEU A 1 201 ? 4.014 -7.185 -12.232 1.00 91.69 201 LEU A O 1
ATOM 1564 N N . VAL A 1 202 ? 2.600 -8.483 -13.407 1.00 91.31 202 VAL A N 1
ATOM 1565 C CA . VAL A 1 202 ? 2.531 -9.604 -12.460 1.00 91.31 202 VAL A CA 1
ATOM 1566 C C . VAL A 1 202 ? 2.988 -10.884 -13.159 1.00 91.31 202 VAL A C 1
ATOM 1568 O O . VAL A 1 202 ? 2.711 -11.108 -14.337 1.00 91.31 202 VAL A O 1
ATOM 1571 N N . ARG A 1 203 ? 3.735 -11.718 -12.441 1.00 92.62 203 ARG A N 1
ATOM 1572 C CA . ARG A 1 203 ? 4.206 -13.025 -12.881 1.00 92.62 203 ARG A CA 1
ATOM 1573 C C . ARG A 1 203 ? 3.164 -14.076 -12.525 1.00 92.62 203 ARG A C 1
ATOM 1575 O O . ARG A 1 203 ? 2.948 -14.385 -11.358 1.00 92.62 203 ARG A O 1
ATOM 1582 N N . GLU A 1 204 ? 2.580 -14.668 -13.550 1.00 92.31 204 GLU A N 1
ATOM 1583 C CA . GLU A 1 204 ? 1.721 -15.841 -13.475 1.00 92.31 204 GLU A CA 1
ATOM 1584 C C . GLU A 1 204 ? 2.500 -17.104 -13.875 1.00 92.31 204 GLU A C 1
ATOM 1586 O O . GLU A 1 204 ? 3.628 -17.039 -14.373 1.00 92.31 204 GLU A O 1
ATOM 1591 N N . THR A 1 205 ? 1.891 -18.282 -13.703 1.00 87.44 205 THR A N 1
ATOM 1592 C CA . THR A 1 205 ? 2.501 -19.580 -14.045 1.00 87.44 205 THR A CA 1
ATOM 1593 C C . THR A 1 205 ? 3.017 -19.637 -15.488 1.00 87.44 205 THR A C 1
ATOM 1595 O O . THR A 1 205 ? 4.021 -20.293 -15.752 1.00 87.44 205 THR A O 1
ATOM 1598 N N . ALA A 1 206 ? 2.363 -18.925 -16.413 1.00 87.06 206 ALA A N 1
ATOM 1599 C CA . ALA A 1 206 ? 2.695 -18.910 -17.837 1.00 87.06 206 ALA A CA 1
ATOM 1600 C C . ALA A 1 206 ? 3.616 -17.750 -18.276 1.00 87.06 206 ALA A C 1
ATOM 1602 O O . ALA A 1 206 ? 3.968 -17.680 -19.452 1.00 87.06 206 ALA A O 1
ATOM 1603 N N . GLY A 1 207 ? 4.008 -16.837 -17.378 1.00 92.19 207 GLY A N 1
ATOM 1604 C CA . GLY A 1 207 ? 4.847 -15.683 -17.721 1.00 92.19 207 GLY A CA 1
ATOM 1605 C C . GLY A 1 207 ? 4.399 -14.379 -17.064 1.00 92.19 207 GLY A C 1
ATOM 1606 O O . GLY A 1 207 ? 3.679 -14.386 -16.074 1.00 92.19 207 GLY A O 1
ATOM 1607 N N . TRP A 1 208 ? 4.854 -13.250 -17.601 1.00 94.00 208 TRP A N 1
ATOM 1608 C CA . TRP A 1 208 ? 4.467 -11.918 -17.126 1.00 94.00 208 TRP A CA 1
ATOM 1609 C C . TRP A 1 208 ? 3.197 -11.427 -17.840 1.00 94.00 208 TRP A C 1
ATOM 1611 O O . TRP A 1 208 ? 3.006 -11.720 -19.020 1.00 94.00 208 TRP A O 1
ATOM 1621 N N . ARG A 1 209 ? 2.349 -10.666 -17.142 1.00 93.00 209 ARG A N 1
ATOM 1622 C CA . ARG A 1 209 ? 1.151 -9.994 -17.679 1.00 93.00 209 ARG A CA 1
ATOM 1623 C C . ARG A 1 209 ? 0.999 -8.594 -17.099 1.00 93.00 209 ARG A C 1
ATOM 1625 O O . ARG A 1 209 ? 1.576 -8.321 -16.050 1.00 93.00 209 ARG A O 1
ATOM 1632 N N . THR A 1 210 ? 0.254 -7.723 -17.778 1.00 89.44 210 THR A N 1
ATOM 1633 C CA . THR A 1 210 ? -0.135 -6.415 -17.235 1.00 89.44 210 THR A CA 1
ATOM 1634 C C . THR A 1 210 ? -1.101 -6.598 -16.069 1.00 89.44 210 THR A C 1
ATOM 1636 O O . THR A 1 210 ? -1.939 -7.496 -16.074 1.00 89.44 210 THR A O 1
ATOM 1639 N N . ASP A 1 211 ? -0.910 -5.796 -15.029 1.00 81.56 211 ASP A N 1
ATOM 1640 C CA . ASP A 1 211 ? -1.781 -5.744 -13.858 1.00 81.56 211 ASP A CA 1
ATOM 1641 C C . ASP A 1 211 ? -2.849 -4.676 -14.116 1.00 81.56 211 ASP A C 1
ATOM 1643 O O . ASP A 1 211 ? -2.606 -3.489 -13.876 1.00 81.56 211 ASP A O 1
ATOM 1647 N N . ASP A 1 212 ? -3.966 -5.098 -14.714 1.00 67.06 212 ASP A N 1
ATOM 1648 C CA . ASP A 1 212 ? -5.075 -4.227 -15.134 1.00 67.06 212 ASP A CA 1
ATOM 1649 C C . ASP A 1 212 ? -5.934 -3.690 -13.954 1.00 67.06 212 ASP A C 1
ATOM 1651 O O . ASP A 1 212 ? -6.195 -4.400 -12.940 1.00 67.06 212 ASP A O 1
#

Secondary structure (DSSP, 8-state):
------------------------EEESEEEETTEEEE--EEEEEEEE-TT--SSSSEEEEEEEESS---GGGG-SSS-HHHHHHHHTTS--EEEEEEESSSTT-EEEEEESSS----PPPEEEEEEE-SSEEEEEEEESEEEEEEEEEEEPPPPSEEEEHHHHHTSHHHHHTS--TTEEEEEEETTEEEEEETTTEEEEEEEETTEEEE--

Radius of gyration: 22.73 Å; Cα contacts (8 Å, |Δi|>4): 427; chains: 1; bounding box: 43×88×52 Å

Solvent-accessible surface area (backbone atoms only — not comparable to full-atom values): 12227 Å² total; per-residue (Å²): 138,86,85,83,85,81,80,81,80,78,80,81,70,81,73,79,77,76,76,76,72,74,70,27,35,35,48,48,53,42,78,51,97,90,41,80,41,61,28,50,22,15,44,26,35,39,43,72,33,83,84,63,82,54,98,50,66,37,36,29,35,39,40,38,17,53,53,92,69,68,75,70,32,71,43,80,95,75,31,61,59,42,53,49,34,11,62,72,65,73,39,43,38,42,37,39,44,23,33,61,91,52,74,84,50,76,50,69,43,64,34,41,70,78,70,74,83,75,76,83,69,48,76,77,45,75,48,81,54,96,57,33,35,37,37,32,36,37,54,100,44,73,33,38,38,39,11,40,42,41,71,55,72,63,76,75,44,81,32,47,48,68,60,22,58,72,31,75,67,33,62,66,62,77,60,57,83,54,51,45,33,32,42,30,32,89,52,35,32,40,41,34,29,70,91,78,46,71,48,48,31,36,56,52,99,91,42,66,42,78,64,130

Foldseek 3Di:
DDDDDDDPPDDPDPDPDPPPDCQKAKDAWAQDPNDTQDFGGKAWEWEQPPVPLDPARIKIKIWGKSDDDDNCCPYDDPSVSQLVCLAVVVIFTKIWIARPVGRQDTAIWTSHPPGDHDDDKHWPDWDDDPFWIWGWIDDPHIMTIIHTYDYAADFPDKAADPRQCPDLQVVQVVDCAQFGIWTDGPQKIWTAGPPGDIWIWGQDPVGIHTPD